Protein AF-A0A358KP46-F1 (afdb_monomer_lite)

Foldseek 3Di:
DCPLVVVLVVLVVVLVVCVVVVDDPVVNVVSVVVNVVSVVVVCVVPVPPPDDDDDDDDVVNVVVVVVVVVVVVVVVVVVVVVCVVVDPDDDPVVVVVVVVVVVVVVVVVVVQVDFADDPVRVVVLVVLLVVLLVVDDPDADDLVVLLVQLVVCLQVLPPSNNLNSCLSCLVNVNNQVNLLVVQFWSAQVSLVVCLVCRVCNRSNDDPQRSLVSLQVSLVSCLVQLLLRSHPQWDADPNGIDGDDLVRSLCVSLVVLLVDDLLCSQQRHALSNQWIAGSVRQTDRGSNNLSNCLSSVQVNVVCLVVVRGHPRNLLNCLNCLVVQVVCVVVVSFDDADPVRDGPSRSSVVVVVVCVVVVNDSDPVVVVVVVVVVVVD

Structure (mmCIF, N/CA/C/O backbone):
data_AF-A0A358KP46-F1
#
_entry.id   AF-A0A358KP46-F1
#
loop_
_atom_site.group_PDB
_atom_site.id
_atom_site.type_symbol
_atom_site.label_atom_id
_atom_site.label_alt_id
_atom_site.label_comp_id
_atom_site.label_asym_id
_atom_site.label_entity_id
_atom_site.label_seq_id
_atom_site.pdbx_PDB_ins_code
_atom_site.Cartn_x
_atom_site.Cartn_y
_atom_site.Cartn_z
_atom_site.occupancy
_atom_site.B_iso_or_equiv
_atom_site.auth_seq_id
_atom_site.auth_comp_id
_atom_site.auth_asym_id
_atom_site.auth_atom_id
_atom_site.pdbx_PDB_model_num
ATOM 1 N N . MET A 1 1 ? -16.938 9.359 44.044 1.00 42.69 1 MET A N 1
ATOM 2 C CA . MET A 1 1 ? -16.012 9.914 43.028 1.00 42.69 1 MET A CA 1
ATOM 3 C C . MET A 1 1 ? -15.575 11.336 43.394 1.00 42.69 1 MET A C 1
ATOM 5 O O . MET A 1 1 ? -14.394 11.645 43.307 1.00 42.69 1 MET A O 1
ATOM 9 N N . GLU A 1 2 ? -16.498 12.153 43.909 1.00 44.19 2 GLU A N 1
ATOM 10 C CA . GLU A 1 2 ? -16.308 13.585 44.196 1.00 44.19 2 GLU A CA 1
ATOM 11 C C . GLU A 1 2 ? -15.227 13.917 45.244 1.00 44.19 2 GLU A C 1
ATOM 13 O O . GLU A 1 2 ? -14.538 14.922 45.112 1.00 44.19 2 GLU A O 1
ATOM 18 N N . GLY A 1 3 ? -14.985 13.060 46.244 1.00 58.09 3 GLY A N 1
ATOM 19 C CA . GLY A 1 3 ? -14.092 13.403 47.364 1.00 58.09 3 GLY A CA 1
ATOM 20 C C . GLY A 1 3 ? -12.582 13.460 47.065 1.00 58.09 3 GLY A C 1
ATOM 21 O O . GLY A 1 3 ? -11.881 14.253 47.686 1.00 58.09 3 GLY A O 1
ATOM 22 N N . LEU A 1 4 ? -12.051 12.634 46.152 1.00 54.34 4 LEU A N 1
ATOM 23 C CA . LEU A 1 4 ? -10.602 12.586 45.849 1.00 54.34 4 LEU A CA 1
ATOM 24 C C . LEU A 1 4 ? -10.206 13.625 44.796 1.00 54.34 4 LEU A C 1
ATOM 26 O O . LEU A 1 4 ? -9.198 14.313 44.951 1.00 54.34 4 LEU A O 1
ATOM 30 N N . LEU A 1 5 ? -11.038 13.785 43.763 1.00 48.97 5 LEU A N 1
ATOM 31 C CA . LEU A 1 5 ? -10.825 14.792 42.726 1.00 48.97 5 LEU A CA 1
ATOM 32 C C . LEU A 1 5 ? -10.949 16.209 43.311 1.00 48.97 5 LEU A C 1
ATOM 34 O O . LEU A 1 5 ? -10.088 17.048 43.062 1.00 48.97 5 LEU A O 1
ATOM 38 N N . ALA A 1 6 ? -11.943 16.453 44.178 1.00 64.56 6 ALA A N 1
ATOM 39 C CA . ALA A 1 6 ? -12.086 17.733 44.876 1.00 64.56 6 ALA A CA 1
ATOM 40 C C . ALA A 1 6 ? -10.890 18.042 45.794 1.00 64.56 6 ALA A C 1
ATOM 42 O O . ALA A 1 6 ? -10.458 19.191 45.875 1.00 64.56 6 ALA A O 1
ATOM 43 N N . LYS A 1 7 ? -10.300 17.028 46.447 1.00 65.38 7 LYS A N 1
ATOM 44 C CA . LYS A 1 7 ? -9.072 17.196 47.244 1.00 65.38 7 LYS A CA 1
ATOM 45 C C . LYS A 1 7 ? -7.870 17.577 46.378 1.00 65.38 7 LYS A C 1
ATOM 47 O O . LYS A 1 7 ? -7.149 18.499 46.745 1.00 65.38 7 LYS A O 1
ATOM 52 N N . LEU A 1 8 ? -7.682 16.936 45.222 1.00 57.75 8 LEU A N 1
ATOM 53 C CA . LEU A 1 8 ? -6.606 17.272 44.279 1.00 57.75 8 LEU A CA 1
ATOM 54 C C . LEU A 1 8 ? -6.758 18.685 43.700 1.00 57.75 8 LEU A C 1
ATOM 56 O O . LEU A 1 8 ? -5.774 19.417 43.602 1.00 57.75 8 LEU A O 1
ATOM 60 N N . VAL A 1 9 ? -7.986 19.092 43.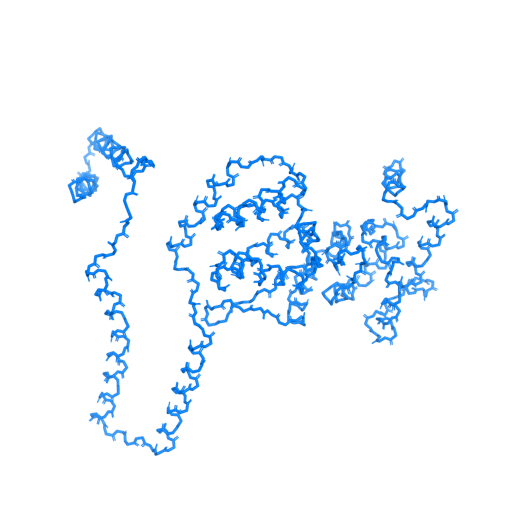368 1.00 63.81 9 VAL A N 1
ATOM 61 C CA . VAL A 1 9 ? -8.286 20.460 42.914 1.00 63.81 9 VAL A CA 1
ATOM 62 C C . VAL A 1 9 ? -7.988 21.472 44.020 1.00 63.81 9 VAL A C 1
ATOM 64 O O . VAL A 1 9 ? -7.336 22.480 43.757 1.00 63.81 9 VAL A O 1
ATOM 67 N N . LYS A 1 10 ? -8.371 21.179 45.267 1.00 70.44 10 LYS A N 1
ATOM 68 C CA . LYS A 1 10 ? -8.094 22.050 46.416 1.00 70.44 10 LYS A CA 1
ATOM 69 C C . LYS A 1 10 ? -6.593 22.189 46.697 1.00 70.44 10 LYS A C 1
ATOM 71 O O . LYS A 1 10 ? -6.132 23.299 46.940 1.00 70.44 10 LYS A O 1
ATOM 76 N N . ILE A 1 11 ? -5.822 21.101 46.601 1.00 67.88 11 ILE A N 1
ATOM 77 C CA . ILE A 1 11 ? -4.356 21.133 46.750 1.00 67.88 11 ILE A CA 1
ATOM 78 C C . ILE A 1 11 ? -3.717 21.951 45.617 1.00 67.88 11 ILE A C 1
ATOM 80 O O . ILE A 1 11 ? -2.832 22.761 45.871 1.00 67.88 11 ILE A O 1
ATOM 84 N N . ASN A 1 12 ? -4.202 21.814 44.379 1.00 62.75 12 ASN A N 1
ATOM 85 C CA . ASN A 1 12 ? -3.737 22.619 43.244 1.00 62.75 12 ASN A CA 1
ATOM 86 C C . ASN A 1 12 ? -4.027 24.113 43.410 1.00 62.75 12 ASN A C 1
ATOM 88 O O . ASN A 1 12 ? -3.167 24.944 43.125 1.00 62.75 12 ASN A O 1
ATOM 92 N N . GLN A 1 13 ? -5.221 24.452 43.897 1.00 70.69 13 GLN A N 1
ATOM 93 C CA . GLN A 1 13 ? -5.583 25.830 44.212 1.00 70.69 13 GLN A CA 1
ATOM 94 C C . GLN A 1 13 ? -4.694 26.382 45.330 1.00 70.69 13 GLN A C 1
ATOM 96 O O . GLN A 1 13 ? -4.171 27.480 45.189 1.00 70.69 13 GLN A O 1
ATOM 101 N N . GLN A 1 14 ? -4.423 25.598 46.379 1.00 73.25 14 GLN A N 1
ATOM 102 C CA . GLN A 1 14 ? -3.493 25.985 47.443 1.00 73.25 14 GLN A CA 1
ATOM 103 C C . GLN A 1 14 ? -2.066 26.192 46.920 1.00 73.25 14 GLN A C 1
ATOM 105 O O . GLN A 1 14 ? -1.462 27.208 47.232 1.00 73.25 14 GLN A O 1
ATOM 110 N N . ILE A 1 15 ? -1.542 25.311 46.061 1.00 65.75 15 ILE A N 1
ATOM 111 C CA . ILE A 1 15 ? -0.224 25.494 45.425 1.00 65.75 15 ILE A CA 1
ATOM 112 C C . ILE A 1 15 ? -0.187 26.787 44.600 1.00 65.75 15 ILE A C 1
ATOM 114 O O . ILE A 1 15 ? 0.814 27.503 44.626 1.00 65.75 15 ILE A O 1
ATOM 118 N N . ALA A 1 16 ? -1.259 27.097 43.865 1.00 64.19 16 ALA A N 1
ATOM 119 C CA . ALA A 1 16 ? -1.352 28.318 43.071 1.00 64.19 16 ALA A CA 1
ATOM 120 C C . ALA A 1 16 ? -1.404 29.576 43.953 1.00 64.19 16 ALA A C 1
ATOM 122 O O . ALA A 1 16 ? -0.692 30.541 43.680 1.00 64.19 16 ALA A O 1
ATOM 123 N N . THR A 1 17 ? -2.183 29.550 45.037 1.00 72.06 17 THR A N 1
ATOM 124 C CA . THR A 1 17 ? -2.269 30.650 46.006 1.00 72.06 17 THR A CA 1
ATOM 125 C C . THR A 1 17 ? -0.951 30.858 46.750 1.00 72.06 17 THR A C 1
ATOM 127 O O . THR A 1 17 ? -0.491 31.988 46.858 1.00 72.06 17 THR A O 1
ATOM 130 N N . GLU A 1 18 ? -0.298 29.789 47.204 1.00 67.75 18 GLU A N 1
ATOM 131 C CA . GLU A 1 18 ? 0.980 29.855 47.925 1.00 67.75 18 GLU A CA 1
ATOM 132 C C . GLU A 1 18 ? 2.127 30.338 47.018 1.00 67.75 18 GLU A C 1
ATOM 134 O O . GLU A 1 18 ? 2.963 31.132 47.451 1.00 67.75 18 GLU A O 1
ATOM 139 N N . LYS A 1 19 ? 2.121 29.957 45.727 1.00 64.50 19 LYS A N 1
ATOM 140 C CA . LYS A 1 19 ? 3.022 30.534 44.710 1.00 64.50 19 LYS A CA 1
ATOM 141 C C . LYS A 1 19 ? 2.769 32.026 44.495 1.00 64.50 19 LYS A C 1
ATOM 143 O O . LYS A 1 19 ? 3.725 32.788 44.399 1.00 64.50 19 LYS A O 1
ATOM 148 N N . ALA A 1 20 ? 1.504 32.439 44.414 1.00 66.88 20 ALA A N 1
ATOM 149 C CA . ALA A 1 20 ? 1.132 33.841 44.219 1.00 66.88 20 ALA A CA 1
ATOM 150 C C . ALA A 1 20 ? 1.459 34.715 45.444 1.00 66.88 20 ALA A C 1
ATOM 152 O O . ALA A 1 20 ? 1.731 35.901 45.298 1.00 66.88 20 ALA A O 1
ATOM 153 N N . GLN A 1 21 ? 1.468 34.123 46.642 1.00 69.44 21 GLN A N 1
ATOM 154 C CA . GLN A 1 21 ? 1.835 34.781 47.899 1.00 69.44 21 GLN A CA 1
ATOM 155 C C . GLN A 1 21 ? 3.346 34.756 48.189 1.00 69.44 21 GLN A C 1
ATOM 157 O O . GLN A 1 21 ? 3.766 35.242 49.236 1.00 69.44 21 GLN A O 1
ATOM 162 N N . GLY A 1 22 ? 4.164 34.203 47.285 1.00 63.75 22 GLY A N 1
ATOM 163 C CA . GLY A 1 22 ? 5.625 34.211 47.396 1.00 63.75 22 GLY A CA 1
ATOM 164 C C . GLY A 1 22 ? 6.182 33.403 48.572 1.00 63.75 22 GLY A C 1
ATOM 165 O O . GLY A 1 22 ? 7.275 33.710 49.044 1.00 63.75 22 GLY A O 1
ATOM 166 N N . LYS A 1 23 ? 5.442 32.404 49.079 1.00 56.78 23 LYS A N 1
ATOM 167 C CA . LYS A 1 23 ? 5.885 31.617 50.240 1.00 56.78 23 LYS A CA 1
ATOM 168 C C . LYS A 1 23 ? 7.007 30.627 49.896 1.00 56.78 23 LYS A C 1
ATOM 170 O O . LYS A 1 23 ? 7.144 30.170 48.763 1.00 56.78 23 LYS A O 1
ATOM 175 N N . ASP A 1 24 ? 7.784 30.309 50.933 1.00 63.50 24 ASP A N 1
ATOM 176 C CA . ASP A 1 24 ? 9.016 29.511 50.934 1.00 63.50 24 ASP A CA 1
ATOM 177 C C . ASP A 1 24 ? 8.880 28.125 50.259 1.00 63.50 24 ASP A C 1
ATOM 179 O O . ASP A 1 24 ? 7.845 27.451 50.345 1.00 63.50 24 ASP A O 1
ATOM 183 N N . THR A 1 25 ? 9.954 27.681 49.600 1.00 61.16 25 THR A N 1
ATOM 184 C CA . THR A 1 25 ? 10.014 26.503 48.712 1.00 61.16 25 THR A CA 1
ATOM 185 C C . THR A 1 25 ? 9.573 25.212 49.397 1.00 61.16 25 THR A C 1
ATOM 187 O O . THR A 1 25 ? 8.912 24.375 48.779 1.00 61.16 25 THR A O 1
ATOM 190 N N . ARG A 1 26 ? 9.840 25.085 50.698 1.00 66.88 26 ARG A N 1
ATOM 191 C CA . ARG A 1 26 ? 9.534 23.887 51.490 1.00 66.88 26 ARG A CA 1
ATOM 192 C C . ARG A 1 26 ? 8.032 23.650 51.697 1.00 66.88 26 ARG A C 1
ATOM 194 O O . ARG A 1 26 ? 7.585 22.506 51.741 1.00 66.88 26 ARG A O 1
ATOM 201 N N . ALA A 1 27 ? 7.227 24.712 51.790 1.00 67.00 27 ALA A N 1
ATOM 202 C CA . ALA A 1 27 ? 5.769 24.587 51.895 1.00 67.00 27 ALA A CA 1
ATOM 203 C C . ALA A 1 27 ? 5.153 24.113 50.568 1.00 67.00 27 ALA A C 1
ATOM 205 O O . ALA A 1 27 ? 4.236 23.288 50.553 1.00 67.00 27 ALA A O 1
ATOM 206 N N . LEU A 1 28 ? 5.707 24.586 49.449 1.00 64.81 28 LEU A N 1
ATOM 207 C CA . LEU A 1 28 ? 5.320 24.150 48.110 1.00 64.81 28 LEU A CA 1
ATOM 208 C C . LEU A 1 28 ? 5.732 22.700 47.833 1.00 64.81 28 LEU A C 1
ATOM 210 O O . LEU A 1 28 ? 4.973 21.981 47.186 1.00 64.81 28 LEU A O 1
ATOM 214 N N . GLU A 1 29 ? 6.887 22.255 48.329 1.00 69.06 29 GLU A N 1
ATOM 215 C CA . GLU A 1 29 ? 7.318 20.852 48.239 1.00 69.06 29 GLU A CA 1
ATOM 216 C C . GLU A 1 29 ? 6.378 19.919 49.006 1.00 69.06 29 GLU A C 1
ATOM 218 O O . GLU A 1 29 ? 5.848 18.979 48.416 1.00 69.06 29 GLU A O 1
ATOM 223 N N . ASN A 1 30 ? 6.039 20.242 50.257 1.00 76.31 30 ASN A N 1
ATOM 224 C CA . ASN A 1 30 ? 5.099 19.439 51.049 1.00 76.31 30 ASN A CA 1
ATOM 225 C C . ASN A 1 30 ? 3.710 19.325 50.389 1.00 76.31 30 ASN A C 1
ATOM 227 O O . ASN A 1 30 ? 3.075 18.265 50.418 1.00 76.31 30 ASN A O 1
ATOM 231 N N . LEU A 1 31 ? 3.227 20.406 49.765 1.00 69.19 31 LEU A N 1
ATOM 232 C CA . LEU A 1 31 ? 1.966 20.390 49.020 1.00 69.19 31 LEU A CA 1
ATOM 233 C C . LEU A 1 31 ? 2.057 19.537 47.746 1.00 69.19 31 LEU A C 1
ATOM 235 O O . LEU A 1 31 ? 1.101 18.828 47.424 1.00 69.19 31 LEU A O 1
ATOM 239 N N . ARG A 1 32 ? 3.199 19.549 47.047 1.00 69.75 32 ARG A N 1
ATOM 240 C CA . ARG A 1 32 ? 3.443 18.698 45.868 1.00 69.75 32 ARG A CA 1
ATOM 241 C C . ARG A 1 32 ? 3.558 17.219 46.232 1.00 69.75 32 ARG A C 1
ATOM 243 O O . ARG A 1 32 ? 3.021 16.379 45.513 1.00 69.75 32 ARG A O 1
ATOM 250 N N . ASP A 1 33 ? 4.176 16.888 47.358 1.00 72.88 33 ASP A N 1
ATOM 251 C CA . ASP A 1 33 ? 4.256 15.503 47.834 1.00 72.88 33 ASP A CA 1
ATOM 252 C C . ASP A 1 33 ? 2.885 14.980 48.267 1.00 72.88 33 ASP A C 1
ATOM 254 O O . ASP A 1 33 ? 2.495 13.858 47.927 1.00 72.88 33 ASP A O 1
ATOM 258 N N . THR A 1 34 ? 2.094 15.830 48.925 1.00 72.44 34 THR A N 1
ATOM 259 C CA . THR A 1 34 ? 0.697 15.528 49.261 1.00 72.44 34 THR A CA 1
ATOM 260 C C . THR A 1 34 ? -0.134 15.315 47.995 1.00 72.44 34 THR A C 1
ATOM 262 O O . THR A 1 34 ? -0.876 14.336 47.896 1.00 72.44 34 THR A O 1
ATOM 265 N N . GLN A 1 35 ? 0.039 16.175 46.986 1.00 65.69 35 GLN A N 1
ATOM 266 C CA . GLN A 1 35 ? -0.595 16.015 45.680 1.00 65.69 35 GLN A CA 1
ATOM 267 C C . GLN A 1 35 ? -0.229 14.675 45.031 1.00 65.69 35 GLN A C 1
ATOM 269 O O . GLN A 1 35 ? -1.109 13.971 44.539 1.00 65.69 35 GLN A O 1
ATOM 274 N N . ARG A 1 36 ? 1.054 14.302 45.046 1.00 60.53 36 ARG A N 1
ATOM 275 C CA . ARG A 1 36 ? 1.550 13.061 44.442 1.00 60.53 36 ARG A CA 1
ATOM 276 C C . ARG A 1 36 ? 1.017 11.820 45.160 1.00 60.53 36 ARG A C 1
ATOM 278 O O . ARG A 1 36 ? 0.641 10.849 44.511 1.00 60.53 36 ARG A O 1
ATOM 285 N N . SER A 1 37 ? 0.923 11.865 46.486 1.00 71.38 37 SER A N 1
ATOM 286 C CA . SER A 1 37 ? 0.329 10.797 47.298 1.00 71.38 37 SER A CA 1
ATOM 287 C C . SER A 1 37 ? -1.160 10.595 46.990 1.00 71.38 37 SER A C 1
ATOM 289 O O . SER A 1 37 ? -1.600 9.470 46.745 1.00 71.38 37 SER A O 1
ATOM 291 N N . GLU A 1 38 ? -1.939 11.678 46.924 1.00 64.94 38 GLU A N 1
ATOM 292 C CA . GLU A 1 38 ? -3.364 11.607 46.578 1.00 64.94 38 GLU A CA 1
ATOM 293 C C . GLU A 1 38 ? -3.584 11.202 45.112 1.00 64.94 38 GLU A C 1
ATOM 295 O O . GLU A 1 38 ? -4.518 10.454 44.815 1.00 64.94 38 GLU A O 1
ATOM 300 N N . TRP A 1 39 ? -2.683 11.599 44.206 1.00 49.62 39 TRP A N 1
ATOM 301 C CA . TRP A 1 39 ? -2.669 11.124 42.822 1.00 49.62 39 TRP A CA 1
ATOM 302 C C . TRP A 1 39 ? -2.422 9.616 42.746 1.00 49.62 39 TRP A C 1
ATOM 304 O O . TRP A 1 39 ? -3.170 8.907 42.082 1.00 49.62 39 TRP A O 1
ATOM 314 N N . ASN A 1 40 ? -1.456 9.088 43.497 1.00 58.66 40 ASN A N 1
ATOM 315 C CA . ASN A 1 40 ? -1.190 7.649 43.538 1.00 58.66 40 ASN A CA 1
ATOM 316 C C . ASN A 1 40 ? -2.376 6.859 44.117 1.00 58.66 40 ASN A C 1
ATOM 318 O O . ASN A 1 40 ? -2.691 5.776 43.626 1.00 58.66 40 ASN A O 1
ATOM 322 N N . LYS A 1 41 ? -3.084 7.400 45.119 1.00 62.88 41 LYS A N 1
ATOM 323 C CA . LYS A 1 41 ? -4.332 6.803 45.635 1.00 62.88 41 LYS A CA 1
ATOM 324 C C . LYS A 1 41 ? -5.452 6.833 44.596 1.00 62.88 41 LYS A C 1
ATOM 326 O O . LYS A 1 41 ? -6.203 5.866 44.495 1.00 62.88 41 LYS A O 1
ATOM 331 N N . PHE A 1 42 ? -5.559 7.913 43.821 1.00 51.91 42 PHE A N 1
ATOM 332 C CA . PHE A 1 42 ? -6.487 8.003 42.696 1.00 51.91 42 PHE A CA 1
ATOM 333 C C . PHE A 1 42 ? -6.157 6.950 41.629 1.00 51.91 42 PHE A C 1
ATOM 335 O O . PHE A 1 42 ? -7.028 6.169 41.261 1.00 51.91 42 PHE A O 1
ATOM 342 N N . GLN A 1 43 ? -4.896 6.838 41.209 1.00 50.38 43 GLN A N 1
ATOM 343 C CA . GLN A 1 43 ? -4.478 5.824 40.239 1.00 50.38 43 GLN A CA 1
ATOM 344 C C . GLN A 1 43 ? -4.729 4.404 40.755 1.00 50.38 43 GLN A C 1
ATOM 346 O O . GLN A 1 43 ? -5.303 3.588 40.050 1.00 50.38 43 GLN A O 1
ATOM 351 N N . LYS A 1 44 ? -4.407 4.110 42.015 1.00 51.78 44 LYS A N 1
ATOM 352 C CA . LYS A 1 44 ? -4.635 2.778 42.592 1.00 51.78 44 LYS A CA 1
ATOM 353 C C . LYS A 1 44 ? -6.121 2.427 42.742 1.00 51.78 44 LYS A C 1
ATOM 355 O O . LYS A 1 44 ? -6.476 1.259 42.697 1.00 51.78 44 LYS A O 1
ATOM 360 N N . LYS A 1 45 ? -6.996 3.423 42.916 1.00 48.91 45 LYS A N 1
ATOM 361 C CA . LYS A 1 45 ? -8.449 3.218 43.025 1.00 48.91 45 LYS A CA 1
ATOM 362 C C . LYS A 1 45 ? -9.161 3.141 41.669 1.00 48.91 45 LYS A C 1
ATOM 364 O O . LYS A 1 45 ? -10.226 2.542 41.600 1.00 48.91 45 LYS A O 1
ATOM 369 N N . PHE A 1 46 ? -8.619 3.777 40.630 1.00 44.34 46 PHE A N 1
ATOM 370 C CA . PHE A 1 46 ? -9.322 3.970 39.353 1.00 44.34 46 PHE A CA 1
ATOM 371 C C . PHE A 1 46 ? -8.565 3.460 38.115 1.00 44.34 46 PHE A C 1
ATOM 373 O O . PHE A 1 46 ? -9.129 3.484 37.027 1.00 44.34 46 PHE A O 1
ATOM 380 N N . ILE A 1 47 ? -7.309 3.026 38.253 1.00 47.12 47 ILE A N 1
ATOM 381 C CA . ILE A 1 47 ? -6.442 2.537 37.161 1.00 47.12 47 ILE A CA 1
ATOM 382 C C . ILE A 1 47 ? -5.949 1.097 37.436 1.00 47.12 47 ILE A C 1
ATOM 384 O O . ILE A 1 47 ? -5.345 0.478 36.565 1.00 47.12 47 ILE A O 1
ATOM 388 N N . ASP A 1 48 ? -6.245 0.514 38.605 1.00 39.34 48 ASP A N 1
ATOM 389 C CA . ASP A 1 48 ? -6.074 -0.930 38.822 1.00 39.34 48 ASP A CA 1
ATOM 390 C C . ASP A 1 48 ? -7.095 -1.702 37.947 1.00 39.34 48 ASP A C 1
ATOM 392 O O . ASP A 1 48 ? -8.297 -1.445 38.072 1.00 39.34 48 ASP A O 1
ATOM 396 N N . PRO A 1 49 ? -6.670 -2.609 37.041 1.00 40.03 49 PRO A N 1
ATOM 397 C CA . PRO A 1 49 ? -7.537 -3.215 36.027 1.00 40.03 49 PRO A CA 1
ATOM 398 C C . PRO A 1 49 ? -8.442 -4.342 36.554 1.00 40.03 49 PRO A C 1
ATOM 400 O O . PRO A 1 49 ? -9.101 -5.016 35.765 1.00 40.03 49 PRO A O 1
ATOM 403 N N . SER A 1 50 ? -8.480 -4.588 37.864 1.00 36.41 50 SER A N 1
ATOM 404 C CA . SER A 1 50 ? -9.097 -5.790 38.441 1.00 36.41 50 SER A CA 1
ATOM 405 C C . SER A 1 50 ? -10.573 -5.664 38.861 1.00 36.41 50 SER A C 1
ATOM 407 O O . SER A 1 50 ? -11.109 -6.574 39.490 1.00 36.41 50 SER A O 1
ATOM 409 N N . GLY A 1 51 ? -11.292 -4.609 38.463 1.00 37.44 51 GLY A N 1
ATOM 410 C CA . GLY A 1 51 ? -12.739 -4.549 38.698 1.00 37.44 51 GLY A CA 1
ATOM 411 C C . GLY A 1 51 ? -13.442 -3.394 38.001 1.00 37.44 51 GLY A C 1
ATOM 412 O O . GLY A 1 51 ? -13.533 -2.306 38.558 1.00 37.44 51 GLY A O 1
ATOM 413 N N . PHE A 1 52 ? -13.990 -3.631 36.808 1.00 32.78 52 PHE A N 1
ATOM 414 C CA . PHE A 1 52 ? -14.892 -2.677 36.161 1.00 32.78 52 PHE A CA 1
ATOM 415 C C . PHE A 1 52 ? -16.191 -3.348 35.713 1.00 32.78 52 PHE A C 1
ATOM 417 O O . PHE A 1 52 ? -16.247 -4.066 34.715 1.00 32.78 52 PHE A O 1
ATOM 424 N N . GLU A 1 53 ? -17.253 -3.046 36.462 1.00 35.25 53 GLU A N 1
ATOM 425 C CA . GLU A 1 53 ? -18.618 -2.996 35.949 1.00 35.25 53 GLU A CA 1
ATOM 426 C C . GLU A 1 53 ? -18.725 -1.907 34.866 1.00 35.25 53 GLU A C 1
ATOM 428 O O . GLU A 1 53 ? -18.063 -0.867 34.914 1.00 35.25 53 GLU A O 1
ATOM 433 N N . ARG A 1 54 ? -19.556 -2.177 33.857 1.00 32.28 54 ARG A N 1
ATOM 434 C CA . ARG A 1 54 ? -19.772 -1.342 32.667 1.00 32.28 54 ARG A CA 1
ATOM 435 C C . ARG A 1 54 ? -20.247 0.068 33.049 1.00 32.28 54 ARG A C 1
ATOM 437 O O . ARG A 1 54 ? -21.230 0.214 33.767 1.00 32.28 54 ARG A O 1
ATOM 444 N N . TYR A 1 55 ? -19.609 1.100 32.495 1.00 36.41 55 TYR A N 1
ATOM 445 C CA . TYR A 1 55 ? -20.084 2.483 32.591 1.00 36.41 55 TYR A CA 1
ATOM 446 C C . TYR A 1 55 ? -21.415 2.644 31.840 1.00 36.41 55 TYR A C 1
ATOM 448 O O . TYR A 1 55 ? -21.484 2.398 30.635 1.00 36.41 55 TYR A O 1
ATOM 456 N N . GLN A 1 56 ? -22.466 3.063 32.546 1.00 33.81 56 GLN A N 1
ATOM 457 C CA . GLN A 1 56 ? -23.706 3.559 31.950 1.00 33.81 56 GLN A CA 1
ATOM 458 C C . GLN A 1 56 ? -23.700 5.090 32.032 1.00 33.81 56 GLN A C 1
ATOM 460 O O . GLN A 1 56 ? -23.540 5.653 33.112 1.00 33.81 56 GLN A O 1
ATOM 465 N N . THR A 1 57 ? -23.855 5.753 30.884 1.00 34.81 57 THR A N 1
ATOM 466 C CA . THR A 1 57 ? -23.971 7.220 30.762 1.00 34.81 57 THR A CA 1
ATOM 467 C C . THR A 1 57 ? -25.076 7.766 31.662 1.00 34.81 57 THR A C 1
ATOM 469 O O . THR A 1 57 ? -26.185 7.221 31.648 1.00 34.81 57 THR A O 1
ATOM 472 N N . THR A 1 58 ? -24.799 8.856 32.378 1.00 47.22 58 THR A N 1
ATOM 473 C CA . THR A 1 58 ? -25.775 9.532 33.242 1.00 47.22 58 THR A CA 1
ATOM 474 C C . THR A 1 58 ? -26.778 10.350 32.423 1.00 47.22 58 THR A C 1
ATOM 476 O O . THR A 1 58 ? -26.504 10.766 31.293 1.00 47.22 58 THR A O 1
ATOM 479 N N . ASP A 1 59 ? -27.962 10.597 32.985 1.00 42.66 59 ASP A N 1
ATOM 480 C CA . ASP A 1 59 ? -29.033 11.324 32.289 1.00 42.66 59 ASP A CA 1
ATOM 481 C C . ASP A 1 59 ? -28.671 12.793 31.989 1.00 42.66 59 ASP A C 1
ATOM 483 O O . ASP A 1 59 ? -29.148 13.354 31.002 1.00 42.66 59 ASP A O 1
ATOM 487 N N . ASP A 1 60 ? -27.746 13.386 32.750 1.00 43.31 60 ASP A N 1
ATOM 488 C CA . ASP A 1 60 ? -27.220 14.735 32.503 1.00 43.31 60 ASP A CA 1
ATOM 489 C C . ASP A 1 60 ? -26.284 14.796 31.283 1.00 43.31 60 ASP A C 1
ATOM 491 O O . ASP A 1 60 ? -26.292 15.778 30.536 1.00 43.31 60 ASP A O 1
ATOM 495 N N . GLU A 1 61 ? -25.511 13.735 31.023 1.00 39.31 61 GLU A N 1
ATOM 496 C CA . GLU A 1 61 ? -24.673 13.629 29.819 1.00 39.31 61 GLU A CA 1
ATOM 497 C C . GLU A 1 61 ? -25.510 13.351 28.567 1.00 39.31 61 GLU A C 1
ATOM 499 O O . GLU A 1 61 ? -25.211 13.878 27.492 1.00 39.31 61 GLU A O 1
ATOM 504 N N . LYS A 1 62 ? -26.610 12.600 28.703 1.00 43.59 62 LYS A N 1
ATOM 505 C CA . LYS A 1 62 ? -27.607 12.468 27.630 1.00 43.59 62 LYS A CA 1
ATOM 506 C C . LYS A 1 62 ? -28.266 13.814 27.316 1.00 43.59 62 LYS A C 1
ATOM 508 O O . LYS A 1 62 ? -28.413 14.145 26.143 1.00 43.59 62 LYS A O 1
ATOM 513 N N . LYS A 1 63 ? -28.586 14.622 28.335 1.00 42.88 63 LYS A N 1
ATOM 514 C CA . LYS A 1 63 ? -29.159 15.972 28.172 1.00 42.88 63 LYS A CA 1
ATOM 515 C C . LYS A 1 63 ? -28.215 16.945 27.464 1.00 42.88 63 LYS A C 1
ATOM 517 O O . LYS A 1 63 ? -28.622 17.592 26.508 1.00 42.88 63 LYS A O 1
ATOM 522 N N . LYS A 1 64 ? -26.935 16.983 27.847 1.00 44.12 64 LYS A N 1
ATOM 523 C CA . LYS A 1 64 ? -25.931 17.862 27.213 1.00 44.12 64 LYS A CA 1
ATOM 524 C C . LYS A 1 64 ? -25.689 17.552 25.732 1.00 44.12 64 LYS A C 1
ATOM 526 O O . LYS A 1 64 ? -25.467 18.468 24.943 1.00 44.12 64 LYS A O 1
ATOM 531 N N . ASN A 1 65 ? -25.742 16.274 25.358 1.00 38.78 65 ASN A N 1
ATOM 532 C CA . ASN A 1 65 ? -25.595 15.849 23.964 1.00 38.78 65 ASN A CA 1
ATOM 533 C C . ASN A 1 65 ? -26.852 16.140 23.123 1.00 38.78 65 ASN A C 1
ATOM 535 O O . ASN A 1 65 ? -26.728 16.400 21.929 1.00 38.78 65 ASN A O 1
ATOM 539 N N . LEU A 1 66 ? -28.039 16.170 23.739 1.00 40.69 66 LEU A N 1
ATOM 540 C CA . LEU A 1 66 ? -29.272 16.664 23.114 1.00 40.69 66 LEU A CA 1
ATOM 541 C C . LEU A 1 66 ? -29.264 18.198 22.949 1.00 40.69 66 LEU A C 1
ATOM 543 O O . LEU A 1 66 ? -29.666 18.703 21.901 1.00 40.69 66 LEU A O 1
ATOM 547 N N . ASP A 1 67 ? -28.751 18.951 23.924 1.00 41.47 67 ASP A N 1
ATOM 548 C CA . ASP A 1 67 ? -28.752 20.424 23.897 1.00 41.47 67 ASP A CA 1
ATOM 549 C C . ASP A 1 67 ? -27.830 21.028 22.817 1.00 41.47 67 ASP A C 1
ATOM 551 O O . ASP A 1 67 ? -28.137 22.086 22.271 1.00 41.47 67 ASP A O 1
ATOM 555 N N . SER A 1 68 ? -26.739 20.352 22.437 1.00 43.81 68 SER A N 1
ATOM 556 C CA . SER A 1 68 ? -25.845 20.782 21.342 1.00 43.81 68 SER A CA 1
ATOM 557 C C . SER A 1 68 ? -26.546 20.798 19.977 1.00 43.81 68 SER A C 1
ATOM 559 O O . SER A 1 68 ? -26.376 21.729 19.189 1.00 43.81 68 SER A O 1
ATOM 561 N N . ASP A 1 69 ? -27.351 19.770 19.704 1.00 44.06 69 ASP A N 1
ATOM 562 C CA . ASP A 1 69 ? -28.111 19.628 18.455 1.00 44.06 69 ASP A CA 1
ATOM 563 C C . ASP A 1 69 ? -29.340 20.555 18.447 1.00 44.06 69 ASP A C 1
ATOM 565 O O . ASP A 1 69 ? -29.765 21.076 17.412 1.00 44.06 69 ASP A O 1
ATOM 569 N N . THR A 1 70 ? -29.870 20.838 19.642 1.00 44.16 70 THR A N 1
ATOM 570 C CA . THR A 1 70 ? -30.967 21.785 19.843 1.00 44.16 70 THR A CA 1
ATOM 571 C C . THR A 1 70 ? -30.483 23.231 19.701 1.00 44.16 70 THR A C 1
ATOM 573 O O . THR A 1 70 ? -31.197 24.033 19.115 1.00 44.16 70 THR A O 1
ATOM 576 N N . PHE A 1 71 ? -29.265 23.584 20.130 1.00 37.78 71 PHE A N 1
ATOM 577 C CA . PHE A 1 71 ? -28.717 24.944 20.006 1.00 37.78 71 PHE A CA 1
ATOM 578 C C . PHE A 1 71 ? -28.514 25.367 18.544 1.00 37.78 71 PHE A C 1
ATOM 580 O O . PHE A 1 71 ? -28.916 26.466 18.179 1.00 37.78 71 PHE A O 1
ATOM 587 N N . GLN A 1 72 ? -27.992 24.492 17.675 1.00 47.41 72 GLN A N 1
ATOM 588 C CA . GLN A 1 72 ? -27.868 24.803 16.242 1.00 47.41 72 GLN A CA 1
ATOM 589 C C . GLN A 1 72 ? -29.233 24.933 15.551 1.00 47.41 72 GLN A C 1
ATOM 591 O O . GLN A 1 72 ? -29.438 25.869 14.780 1.00 47.41 72 GLN A O 1
ATOM 596 N N . LYS A 1 73 ? -30.199 24.069 15.897 1.00 48.72 73 LYS A N 1
ATOM 597 C CA . LYS A 1 73 ? -31.593 24.198 15.435 1.00 48.72 73 LYS A CA 1
ATOM 598 C C . LYS A 1 73 ? -32.287 25.441 15.995 1.00 48.72 73 LYS A C 1
ATOM 600 O O . LYS A 1 73 ? -33.108 26.026 15.304 1.00 48.72 73 LYS A O 1
ATOM 605 N N . THR A 1 74 ? -31.955 25.869 17.213 1.00 44.41 74 THR A N 1
ATOM 606 C CA . THR A 1 74 ? -32.533 27.061 17.859 1.00 44.41 74 THR A CA 1
ATOM 607 C C . THR A 1 74 ? -31.928 28.342 17.297 1.00 44.41 74 THR A C 1
ATOM 609 O O . THR A 1 74 ? -32.664 29.297 17.113 1.00 44.41 74 THR A O 1
ATOM 612 N N . VAL A 1 75 ? -30.637 28.362 16.948 1.00 43.62 75 VAL A N 1
ATOM 613 C CA . VAL A 1 75 ? -29.998 29.490 16.248 1.00 43.62 75 VAL A CA 1
ATOM 614 C C . VAL A 1 75 ? -30.537 29.617 14.822 1.00 43.62 75 VAL A C 1
ATOM 616 O O . VAL A 1 75 ? -30.923 30.711 14.435 1.00 43.62 75 VAL A O 1
ATOM 619 N N . GLN A 1 76 ? -30.680 28.511 14.082 1.00 46.50 76 GLN A N 1
ATOM 620 C CA . GLN A 1 76 ? -31.292 28.536 12.746 1.00 46.50 76 GLN A CA 1
ATOM 621 C C . GLN A 1 76 ? -32.784 28.882 12.785 1.00 46.50 76 GLN A C 1
ATOM 623 O O . GLN A 1 76 ? -33.238 29.664 11.959 1.00 46.50 76 GLN A O 1
ATOM 628 N N . ASN A 1 77 ? -33.554 28.365 13.749 1.00 47.25 77 ASN A N 1
ATOM 629 C CA . ASN A 1 77 ? -34.957 28.755 13.924 1.00 47.25 77 ASN A CA 1
ATOM 630 C C . ASN A 1 77 ? -35.096 30.198 14.422 1.00 47.25 77 ASN A C 1
ATOM 632 O O . ASN A 1 77 ? -36.050 30.856 14.029 1.00 47.25 77 ASN A O 1
ATOM 636 N N . ALA A 1 78 ? -34.165 30.704 15.237 1.00 42.75 78 ALA A N 1
ATOM 637 C CA . ALA A 1 78 ? -34.131 32.102 15.660 1.00 42.75 78 ALA A CA 1
ATOM 638 C C . ALA A 1 78 ? -33.732 33.033 14.508 1.00 42.75 78 ALA A C 1
ATOM 640 O O . ALA A 1 78 ? -34.320 34.097 14.395 1.00 42.75 78 ALA A O 1
ATOM 641 N N . GLU A 1 79 ? -32.820 32.632 13.613 1.00 39.88 79 GLU A N 1
ATOM 642 C CA . GLU A 1 79 ? -32.545 33.338 12.351 1.00 39.88 79 GLU A CA 1
ATOM 643 C C . GLU A 1 79 ? -33.760 33.301 11.414 1.00 39.88 79 GLU A C 1
ATOM 645 O O . GLU A 1 79 ? -34.089 34.300 10.780 1.00 39.88 79 GLU A O 1
ATOM 650 N N . LEU A 1 80 ? -34.476 32.175 11.347 1.00 43.31 80 LEU A N 1
ATOM 651 C CA . LEU A 1 80 ? -35.684 32.033 10.533 1.00 43.31 80 LEU A CA 1
ATOM 652 C C . LEU A 1 80 ? -36.854 32.869 11.083 1.00 43.31 80 LEU A C 1
ATOM 654 O O . LEU A 1 80 ? -37.585 33.485 10.314 1.00 43.31 80 LEU A O 1
ATOM 658 N N . GLU A 1 81 ? -37.033 32.903 12.404 1.00 43.31 81 GLU A N 1
ATOM 659 C CA . GLU A 1 81 ? -38.004 33.750 13.109 1.00 43.31 81 GLU A CA 1
ATOM 660 C C . GLU A 1 81 ? -37.624 35.232 13.006 1.00 43.31 81 GLU A C 1
ATOM 662 O O . GLU A 1 81 ? -38.483 36.050 12.697 1.00 43.31 81 GLU A O 1
ATOM 667 N N . TRP A 1 82 ? -36.342 35.583 13.157 1.00 36.72 82 TRP A N 1
ATOM 668 C CA . TRP A 1 82 ? -35.830 36.945 12.960 1.00 36.72 82 TRP A CA 1
ATOM 669 C C . TRP A 1 82 ? -36.117 37.454 11.540 1.00 36.72 82 TRP A C 1
ATOM 671 O O . TRP A 1 82 ? -36.642 38.551 11.363 1.00 36.72 82 TRP A O 1
ATOM 681 N N . ASN A 1 83 ? -35.898 36.612 10.527 1.00 40.62 83 ASN A N 1
ATOM 682 C CA . ASN A 1 83 ? -36.191 36.932 9.126 1.00 40.62 83 ASN A CA 1
ATOM 683 C C . ASN A 1 83 ? -37.700 36.972 8.803 1.00 40.62 83 ASN A C 1
ATOM 685 O O . ASN A 1 83 ? -38.116 37.709 7.909 1.00 40.62 83 ASN A O 1
ATOM 689 N N . LYS A 1 84 ? -38.540 36.228 9.541 1.00 40.72 84 LYS A N 1
ATOM 690 C CA . LYS A 1 84 ? -40.011 36.357 9.479 1.00 40.72 84 LYS A CA 1
ATOM 691 C C . LYS A 1 84 ? -40.499 37.662 10.114 1.00 40.72 84 LYS A C 1
ATOM 693 O O . LYS A 1 84 ? -41.451 38.253 9.609 1.00 40.72 84 LYS A O 1
ATOM 698 N N . VAL A 1 85 ? -39.862 38.104 11.200 1.00 39.94 85 VAL A N 1
ATOM 699 C CA . VAL A 1 85 ? -40.201 39.341 11.923 1.00 39.94 85 VAL A CA 1
ATOM 700 C C . VAL A 1 85 ? -39.794 40.592 11.128 1.00 39.94 85 VAL A C 1
ATOM 702 O O . VAL A 1 85 ? -40.518 41.584 11.177 1.00 39.94 85 VAL A O 1
ATOM 705 N N . GLU A 1 86 ? -38.722 40.541 10.327 1.00 36.69 86 GLU A N 1
ATOM 706 C CA . GLU A 1 86 ? -38.300 41.645 9.438 1.00 36.69 86 GLU A CA 1
ATOM 707 C C . GLU A 1 86 ? -38.940 41.651 8.030 1.00 36.69 86 GLU A C 1
ATOM 709 O O . GLU A 1 86 ? -38.580 42.468 7.184 1.00 36.69 86 GLU A O 1
ATOM 714 N N . GLY A 1 87 ? -39.944 40.809 7.759 1.00 40.41 87 GLY A N 1
ATOM 715 C CA . GLY A 1 87 ? -40.805 40.982 6.579 1.00 40.41 87 GLY A CA 1
ATOM 716 C C . GLY A 1 87 ? -40.145 40.730 5.215 1.00 40.41 87 GLY A C 1
ATOM 717 O O . GLY A 1 87 ? -40.585 41.293 4.212 1.00 40.41 87 GLY A O 1
ATOM 718 N N . ALA A 1 88 ? -39.133 39.863 5.134 1.00 38.78 88 ALA A N 1
ATOM 719 C CA . ALA A 1 88 ? -38.604 39.398 3.852 1.00 38.78 88 ALA A CA 1
ATOM 720 C C . ALA A 1 88 ? -39.432 38.205 3.334 1.00 38.78 88 ALA A C 1
ATOM 722 O O . ALA A 1 88 ? -39.206 37.051 3.697 1.00 38.78 88 ALA A O 1
ATOM 723 N N . LEU A 1 89 ? -40.422 38.488 2.482 1.00 39.53 89 LEU A N 1
ATOM 724 C CA . LEU A 1 89 ? -41.144 37.480 1.699 1.00 39.53 89 LEU A CA 1
ATOM 725 C C . LEU A 1 89 ? -40.159 36.767 0.754 1.00 39.53 89 LEU A C 1
ATOM 727 O O . LEU A 1 89 ? -39.821 37.300 -0.301 1.00 39.53 89 LEU A O 1
ATOM 731 N N . LEU A 1 90 ? -39.697 35.570 1.126 1.00 47.66 90 LEU A N 1
ATOM 732 C CA . LEU A 1 90 ? -38.975 34.677 0.213 1.00 47.66 90 LEU A CA 1
ATOM 733 C C . LEU A 1 90 ? -39.919 34.261 -0.922 1.00 47.66 90 LEU A C 1
ATOM 735 O O . LEU A 1 90 ? -41.050 33.841 -0.679 1.00 47.66 90 LEU A O 1
ATOM 739 N N . SER A 1 91 ? -39.460 34.379 -2.166 1.00 54.59 91 SER A N 1
ATOM 740 C CA . SER A 1 91 ? -40.218 33.932 -3.337 1.00 54.59 91 SER A CA 1
ATOM 741 C C . SER A 1 91 ? -40.379 32.403 -3.339 1.00 54.59 91 SER A C 1
ATOM 743 O O . SER A 1 91 ? -39.504 31.683 -2.857 1.00 54.59 91 SER A O 1
ATOM 745 N N . ASP A 1 92 ? -41.437 31.868 -3.962 1.00 53.34 92 ASP A N 1
ATOM 746 C CA . ASP A 1 92 ? -41.656 30.409 -4.100 1.00 53.34 92 ASP A CA 1
ATOM 747 C C . ASP A 1 92 ? -40.445 29.669 -4.712 1.00 53.34 92 ASP A C 1
ATOM 749 O O . ASP A 1 92 ? -40.222 28.480 -4.470 1.00 53.34 92 ASP A O 1
ATOM 753 N N . SER A 1 93 ? -39.624 30.380 -5.494 1.00 52.03 93 SER A N 1
ATOM 754 C CA . SER A 1 93 ? -38.379 29.867 -6.080 1.00 52.03 93 SER A CA 1
ATOM 755 C C . SER A 1 93 ? -37.250 29.665 -5.060 1.00 52.03 93 SER A C 1
ATOM 757 O O . SER A 1 93 ? -36.350 28.849 -5.272 1.00 52.03 93 SER A O 1
ATOM 759 N N . GLU A 1 94 ? -37.266 30.424 -3.968 1.00 46.25 94 GLU A N 1
ATOM 760 C CA . GLU A 1 94 ? -36.286 30.370 -2.884 1.00 46.25 94 GLU A CA 1
ATOM 761 C C . GLU A 1 94 ? -36.698 29.341 -1.840 1.00 46.25 94 GLU A C 1
ATOM 763 O O . GLU A 1 94 ? -35.843 28.595 -1.372 1.00 46.25 94 GLU A O 1
ATOM 768 N N . VAL A 1 95 ? -38.003 29.202 -1.584 1.00 51.44 95 VAL A N 1
ATOM 769 C CA . VAL A 1 95 ? -38.551 28.110 -0.766 1.00 51.44 95 VAL A CA 1
ATOM 770 C C . VAL A 1 95 ? -38.250 26.760 -1.418 1.00 51.44 95 VAL A C 1
ATOM 772 O O . VAL A 1 95 ? -37.659 25.898 -0.775 1.00 51.44 95 VAL A O 1
ATOM 775 N N . LYS A 1 96 ? -38.504 26.598 -2.725 1.00 56.28 96 LYS A N 1
ATOM 776 C CA . LYS A 1 96 ? -38.149 25.360 -3.445 1.00 56.28 96 LYS A CA 1
ATOM 777 C C . LYS A 1 96 ? -36.647 25.080 -3.480 1.00 56.28 96 LYS A C 1
ATOM 779 O O . LYS A 1 96 ? -36.249 23.919 -3.426 1.00 56.28 96 LYS A O 1
ATOM 784 N N . ARG A 1 97 ? -35.799 26.113 -3.562 1.00 52.91 97 ARG A N 1
ATOM 785 C CA . ARG A 1 97 ? -34.337 25.947 -3.473 1.00 52.91 97 ARG A CA 1
ATOM 786 C C . ARG A 1 97 ? -33.896 25.545 -2.071 1.00 52.91 97 ARG A C 1
ATOM 788 O O . ARG A 1 97 ? -33.013 24.704 -1.957 1.00 52.91 97 ARG A O 1
ATOM 795 N N . ALA A 1 98 ? -34.508 26.102 -1.030 1.00 48.12 98 ALA A N 1
ATOM 796 C CA . ALA A 1 98 ? -34.247 25.713 0.349 1.00 48.12 98 ALA A CA 1
ATOM 797 C C . ALA A 1 98 ? -34.711 24.275 0.616 1.00 48.12 98 ALA A C 1
ATOM 799 O O . ALA A 1 98 ? -33.960 23.504 1.195 1.00 48.12 98 ALA A O 1
ATOM 800 N N . GLU A 1 99 ? -35.881 23.873 0.120 1.00 49.06 99 GLU A N 1
ATOM 801 C CA . GLU A 1 99 ? -36.386 22.498 0.224 1.00 49.06 99 GLU A CA 1
ATOM 802 C C . GLU A 1 99 ? -35.510 21.504 -0.548 1.00 49.06 99 GLU A C 1
ATOM 804 O O . GLU A 1 99 ? -35.133 20.469 -0.003 1.00 49.06 99 GLU A O 1
ATOM 809 N N . GLN A 1 100 ? -35.097 21.832 -1.778 1.00 55.12 100 GLN A N 1
ATOM 810 C CA . GLN A 1 100 ? -34.140 21.015 -2.531 1.00 55.12 100 GLN A CA 1
ATOM 811 C C . GLN A 1 100 ? -32.776 20.960 -1.847 1.00 55.12 100 GLN A C 1
ATOM 813 O O . GLN A 1 100 ? -32.159 19.899 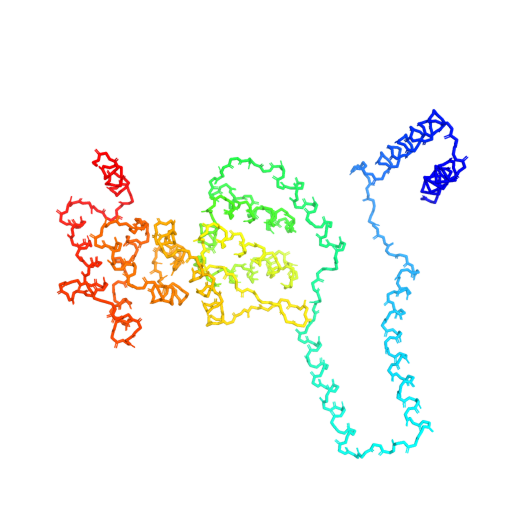-1.826 1.00 55.12 100 GLN A O 1
ATOM 818 N N . ALA A 1 101 ? -32.292 22.061 -1.271 1.00 47.44 101 ALA A N 1
ATOM 819 C CA . ALA A 1 101 ? -31.047 22.075 -0.517 1.00 47.44 101 ALA A CA 1
ATOM 820 C C . ALA A 1 101 ? -31.165 21.219 0.746 1.00 47.44 101 ALA A C 1
ATOM 822 O O . ALA A 1 101 ? -30.276 20.412 0.987 1.00 47.44 101 ALA A O 1
ATOM 823 N N . VAL A 1 102 ? -32.258 21.329 1.505 1.00 46.91 102 VAL A N 1
ATOM 824 C CA . VAL A 1 102 ? -32.539 20.499 2.684 1.00 46.91 102 VAL A CA 1
ATOM 825 C C . VAL A 1 102 ? -32.581 19.031 2.295 1.00 46.91 102 VAL A C 1
ATOM 827 O O . VAL A 1 102 ? -31.888 18.247 2.929 1.00 46.91 102 VAL A O 1
ATOM 830 N N . GLU A 1 103 ? -33.287 18.660 1.228 1.00 49.00 103 GLU A N 1
ATOM 831 C CA . GLU A 1 103 ? -33.344 17.271 0.775 1.00 49.00 103 GLU A CA 1
ATOM 832 C C . GLU A 1 103 ? -31.968 16.788 0.301 1.00 49.00 103 GLU A C 1
ATOM 834 O O .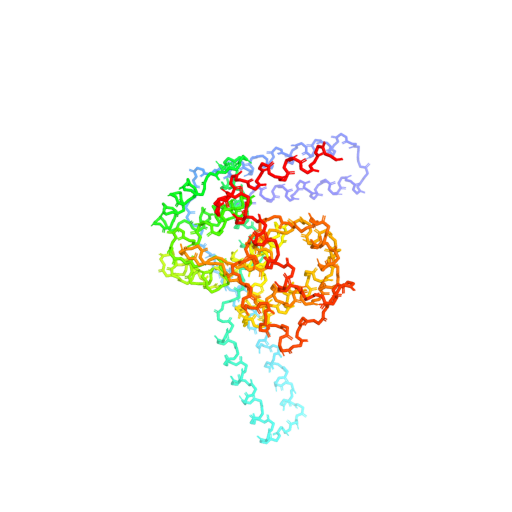 GLU A 1 103 ? -31.496 15.757 0.756 1.00 49.00 103 GLU A O 1
ATOM 839 N N . THR A 1 104 ? -31.232 17.590 -0.476 1.00 47.72 104 THR A N 1
ATOM 840 C CA . THR A 1 104 ? -29.855 17.270 -0.904 1.00 47.72 104 THR A CA 1
ATOM 841 C C . THR A 1 104 ? -28.897 17.150 0.285 1.00 47.72 104 THR A C 1
ATOM 843 O O . THR A 1 104 ? -27.994 16.314 0.281 1.00 47.72 104 THR A O 1
ATOM 846 N N . HIS A 1 105 ? -29.063 17.982 1.315 1.00 44.69 105 HIS A N 1
ATOM 847 C CA . HIS A 1 105 ? -28.292 17.934 2.553 1.00 44.69 105 HIS A CA 1
ATOM 848 C C . HIS A 1 105 ? -28.691 16.748 3.423 1.00 44.69 105 HIS A C 1
ATOM 850 O O . HIS A 1 105 ? -27.819 16.188 4.075 1.00 44.69 105 HIS A O 1
ATOM 856 N N . LYS A 1 106 ? -29.955 16.328 3.395 1.00 43.12 106 LYS A N 1
ATOM 857 C CA . LYS A 1 106 ? -30.470 15.152 4.093 1.00 43.12 106 LYS A CA 1
ATOM 858 C C . LYS A 1 106 ? -29.985 13.868 3.424 1.00 43.12 106 LYS A C 1
ATOM 860 O O . LYS A 1 106 ? -29.417 13.030 4.108 1.00 43.12 106 LYS A O 1
ATOM 865 N N . THR A 1 107 ? -30.029 13.786 2.092 1.00 48.03 107 THR A N 1
ATOM 866 C CA . THR A 1 107 ? -29.419 12.694 1.318 1.00 48.03 107 THR A CA 1
ATOM 867 C C . THR A 1 107 ? -27.897 12.658 1.506 1.00 48.03 107 THR A C 1
ATOM 869 O O . THR A 1 107 ? -27.318 11.587 1.651 1.00 48.03 107 THR A O 1
ATOM 872 N N . LYS A 1 108 ? -27.221 13.817 1.577 1.00 39.84 108 LYS A N 1
ATOM 873 C CA . LYS A 1 108 ? -25.790 13.888 1.930 1.00 39.84 108 LYS A CA 1
ATOM 874 C C . LYS A 1 108 ? -25.530 13.471 3.382 1.00 39.84 108 LYS A C 1
ATOM 876 O O . LYS A 1 108 ? -24.580 12.745 3.627 1.00 39.84 108 LYS A O 1
ATOM 881 N N . ALA A 1 109 ? -26.349 13.889 4.342 1.00 36.59 109 ALA A N 1
ATOM 882 C CA . ALA A 1 109 ? -26.221 13.508 5.750 1.00 36.59 109 ALA A CA 1
ATOM 883 C C . ALA A 1 109 ? -26.469 12.006 5.962 1.00 36.59 109 ALA A C 1
ATOM 885 O O . ALA A 1 109 ? -25.779 11.378 6.760 1.00 36.59 109 ALA A O 1
ATOM 886 N N . GLU A 1 110 ? -27.380 11.411 5.192 1.00 37.09 110 GLU A N 1
ATOM 887 C CA . GLU A 1 110 ? -27.589 9.963 5.125 1.00 37.09 110 GLU A CA 1
ATOM 888 C C . GLU A 1 110 ? -26.396 9.232 4.479 1.00 37.09 110 GLU A C 1
ATOM 890 O O . GLU A 1 110 ? -26.076 8.121 4.888 1.00 37.09 110 GLU A O 1
ATOM 895 N N . GLN A 1 111 ? -25.665 9.865 3.551 1.00 36.44 111 GLN A N 1
ATOM 896 C CA . GLN A 1 111 ? -24.382 9.356 3.031 1.00 36.44 111 GLN A CA 1
ATOM 897 C C . GLN A 1 111 ? -23.218 9.476 4.037 1.00 36.44 111 GLN A C 1
ATOM 899 O O . GLN A 1 111 ? -22.234 8.750 3.919 1.00 36.44 111 GLN A O 1
ATOM 904 N N . PHE A 1 112 ? -23.319 10.346 5.048 1.00 38.84 112 PHE A N 1
ATOM 905 C CA . PHE A 1 112 ? -22.321 10.528 6.115 1.00 38.84 112 PHE A CA 1
ATOM 906 C C . PHE A 1 112 ? -22.661 9.743 7.394 1.00 38.84 112 PHE A C 1
ATOM 908 O O . PHE A 1 112 ? -22.315 10.167 8.496 1.00 38.84 112 PHE A O 1
ATOM 915 N N . GLN A 1 113 ? -23.342 8.598 7.264 1.00 36.34 113 GLN A N 1
ATOM 916 C CA . GLN A 1 113 ? -24.058 7.911 8.349 1.00 36.34 113 GLN A CA 1
ATOM 917 C C . GLN A 1 113 ? -23.244 7.435 9.566 1.00 36.34 113 GLN A C 1
ATOM 919 O O . GLN A 1 113 ? -23.830 6.900 10.504 1.00 36.34 113 GLN A O 1
ATOM 924 N N . VAL A 1 114 ? -21.930 7.661 9.636 1.00 42.56 114 VAL A N 1
ATOM 925 C CA . VAL A 1 114 ? -21.182 7.530 10.892 1.00 42.56 114 VAL A CA 1
ATOM 926 C C . VAL A 1 114 ? -20.015 8.519 10.861 1.00 42.56 114 VAL A C 1
ATOM 928 O O . VAL A 1 114 ? -19.155 8.445 9.991 1.00 42.56 114 VAL A O 1
ATOM 931 N N . ALA A 1 115 ? -19.957 9.475 11.785 1.00 36.25 115 ALA A N 1
ATOM 932 C CA . ALA A 1 115 ? -18.751 10.288 11.943 1.00 36.25 115 ALA A CA 1
ATOM 933 C C . ALA A 1 115 ? -17.605 9.410 12.498 1.00 36.25 115 AL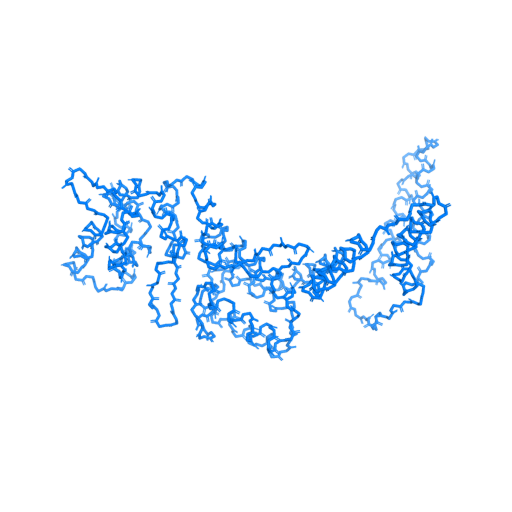A A C 1
ATOM 935 O O . ALA A 1 115 ? -17.874 8.481 13.272 1.00 36.25 115 ALA A O 1
ATOM 936 N N . PRO A 1 116 ? -16.327 9.683 12.168 1.00 45.34 116 PRO A N 1
ATOM 937 C CA . PRO A 1 116 ? -15.191 9.030 12.800 1.00 45.34 116 PRO A CA 1
ATOM 938 C C . PRO A 1 116 ? -15.282 9.144 14.316 1.00 45.34 116 PRO A C 1
ATOM 940 O O . PRO A 1 116 ? -15.847 10.097 14.860 1.00 45.34 116 PRO A O 1
ATOM 943 N N . ARG A 1 117 ? -14.690 8.170 15.010 1.00 49.16 117 ARG A N 1
ATOM 944 C CA . ARG A 1 117 ? -14.679 8.135 16.475 1.00 49.16 117 ARG A CA 1
ATOM 945 C C . ARG A 1 117 ? -14.242 9.493 17.039 1.00 49.16 117 ARG A C 1
ATOM 947 O O . ARG A 1 117 ? -13.203 10.033 16.654 1.00 49.16 117 ARG A O 1
ATOM 954 N N . ALA A 1 118 ? -15.030 10.022 17.977 1.00 48.84 118 ALA A N 1
ATOM 955 C CA . ALA A 1 118 ? -14.716 11.262 18.680 1.00 48.84 118 ALA A CA 1
ATOM 956 C C . ALA A 1 118 ? -13.299 11.204 19.287 1.00 48.84 118 ALA A C 1
ATOM 958 O O . ALA A 1 118 ? -12.848 10.139 19.713 1.00 48.84 118 ALA A O 1
ATOM 959 N N . TYR A 1 119 ? -12.605 12.346 19.364 1.00 41.56 119 TYR A N 1
ATOM 960 C CA . TYR A 1 119 ? -11.185 12.448 19.750 1.00 41.56 119 TYR A CA 1
ATOM 961 C C . TYR A 1 119 ? -10.785 11.581 20.962 1.00 41.56 119 TYR A C 1
ATOM 963 O O . TYR A 1 119 ? -9.788 10.858 20.919 1.00 41.56 119 TYR A O 1
ATOM 971 N N . TYR A 1 120 ? -11.586 11.595 22.032 1.00 35.91 120 TYR A N 1
ATOM 972 C CA . TYR A 1 120 ? -11.315 10.810 23.239 1.00 35.91 120 TYR A CA 1
ATOM 973 C C . TYR A 1 120 ? -11.495 9.300 23.040 1.00 35.91 120 TYR A C 1
ATOM 975 O O . TYR A 1 120 ? -10.700 8.528 23.570 1.00 35.91 120 TYR A O 1
ATOM 983 N N . ALA A 1 121 ? -12.472 8.868 22.238 1.00 46.75 121 ALA A N 1
ATOM 984 C CA . ALA A 1 121 ? -12.651 7.458 21.895 1.00 46.75 121 ALA A CA 1
ATOM 985 C C . ALA A 1 121 ? -11.475 6.938 21.050 1.00 46.75 121 ALA A C 1
ATOM 987 O O . ALA A 1 121 ? -10.970 5.845 21.300 1.00 46.75 121 ALA A O 1
ATOM 988 N N . THR A 1 122 ? -10.977 7.751 20.115 1.00 54.31 122 THR A N 1
ATOM 989 C CA . THR A 1 122 ? -9.774 7.442 19.324 1.00 54.31 122 THR A CA 1
ATOM 990 C C . THR A 1 122 ? -8.530 7.351 20.205 1.00 54.31 122 THR A C 1
ATOM 992 O O . THR A 1 122 ? -7.741 6.419 20.064 1.00 54.31 122 THR A O 1
ATOM 995 N N . ARG A 1 123 ? -8.369 8.267 21.169 1.00 54.06 123 ARG A N 1
ATOM 996 C CA . ARG A 1 123 ? -7.251 8.232 22.124 1.00 54.06 123 ARG A CA 1
ATOM 997 C C . ARG A 1 123 ? -7.269 6.975 22.994 1.00 54.06 123 ARG A C 1
ATOM 999 O O . ARG A 1 123 ? -6.222 6.361 23.175 1.00 54.06 123 ARG A O 1
ATOM 1006 N N . THR A 1 124 ? -8.432 6.591 23.518 1.00 51.31 124 THR A N 1
ATOM 1007 C CA . THR A 1 124 ? -8.573 5.367 24.319 1.00 51.31 124 THR A CA 1
ATOM 1008 C C . THR A 1 124 ? -8.274 4.130 23.484 1.00 51.31 124 THR A C 1
ATOM 1010 O O . THR A 1 124 ? -7.544 3.257 23.937 1.00 51.31 124 THR A O 1
ATOM 1013 N N . TYR A 1 125 ? -8.766 4.078 22.245 1.00 59.41 125 TYR A N 1
ATOM 1014 C CA . TYR A 1 125 ? -8.491 2.958 21.352 1.00 59.41 125 TYR A CA 1
ATOM 1015 C C . TYR A 1 125 ? -6.997 2.815 21.056 1.00 59.41 125 TYR A C 1
ATOM 1017 O O . TYR A 1 125 ? -6.452 1.736 21.239 1.00 59.41 125 TYR A O 1
ATOM 1025 N N . ARG A 1 126 ? -6.306 3.916 20.732 1.00 63.44 126 ARG A N 1
ATOM 1026 C CA . ARG A 1 126 ? -4.845 3.916 20.541 1.00 63.44 126 ARG A CA 1
ATOM 1027 C C . ARG A 1 126 ? -4.081 3.484 21.792 1.00 63.44 126 ARG A C 1
ATOM 1029 O O . ARG A 1 126 ? -3.049 2.833 21.687 1.00 63.44 126 ARG A O 1
ATOM 1036 N N . ALA A 1 127 ? -4.570 3.838 22.981 1.00 61.84 127 ALA A N 1
ATOM 1037 C CA . ALA A 1 127 ? -3.963 3.384 24.228 1.00 61.84 127 ALA A CA 1
ATOM 1038 C C . ALA A 1 127 ? -4.128 1.867 24.424 1.00 61.84 127 ALA A C 1
ATOM 1040 O O . ALA A 1 127 ? -3.180 1.208 24.841 1.00 61.84 127 ALA A O 1
ATOM 1041 N N . LEU A 1 128 ? -5.298 1.311 24.091 1.00 60.97 128 LEU A N 1
ATOM 1042 C CA . LEU A 1 128 ? -5.536 -0.135 24.124 1.00 60.97 128 LEU A CA 1
ATOM 1043 C C . LEU A 1 128 ? -4.688 -0.866 23.074 1.00 60.97 128 LEU A C 1
ATOM 1045 O O . LEU A 1 128 ? -4.048 -1.859 23.404 1.00 60.97 128 LEU A O 1
ATOM 1049 N N . GLU A 1 129 ? -4.607 -0.334 21.852 1.00 69.75 129 GLU A N 1
ATOM 1050 C CA . GLU A 1 129 ? -3.731 -0.860 20.798 1.00 69.75 129 GLU A CA 1
ATOM 1051 C C . GLU A 1 129 ? -2.271 -0.883 21.247 1.00 69.75 129 GLU A C 1
ATOM 1053 O O . GLU A 1 129 ? -1.598 -1.883 21.042 1.00 69.75 129 GLU A O 1
ATOM 1058 N N . ALA A 1 130 ? -1.785 0.178 21.900 1.00 66.50 130 ALA A N 1
ATOM 1059 C CA . ALA A 1 130 ? -0.413 0.240 22.400 1.00 66.50 130 ALA A CA 1
ATOM 1060 C C . ALA A 1 130 ? -0.136 -0.808 23.492 1.00 66.50 130 ALA A C 1
ATOM 1062 O O . ALA A 1 130 ? 0.966 -1.351 23.563 1.00 66.50 130 ALA A O 1
ATOM 1063 N N . VAL A 1 131 ? -1.128 -1.110 24.339 1.00 64.19 131 VAL A N 1
ATOM 1064 C CA . VAL A 1 131 ? -1.023 -2.183 25.340 1.00 64.19 131 VAL A CA 1
ATOM 1065 C C . VAL A 1 131 ? -0.977 -3.554 24.668 1.00 64.19 131 VAL A C 1
ATOM 1067 O O . VAL A 1 131 ? -0.172 -4.388 25.076 1.00 64.19 131 VAL A O 1
ATOM 1070 N N . GLU A 1 132 ? -1.795 -3.793 23.642 1.00 72.19 132 GLU A N 1
ATOM 1071 C CA . GLU A 1 132 ? -1.753 -5.048 22.880 1.00 72.19 132 GLU A CA 1
ATOM 1072 C C . GLU A 1 132 ? -0.464 -5.181 22.058 1.00 72.19 132 GLU A C 1
ATOM 1074 O O . GLU A 1 132 ? 0.176 -6.229 22.091 1.00 72.19 132 GLU A O 1
ATOM 1079 N N . GLU A 1 133 ? -0.011 -4.115 21.395 1.00 73.62 133 GLU A N 1
ATOM 1080 C CA . GLU A 1 133 ? 1.260 -4.096 20.663 1.00 73.62 133 GLU A CA 1
ATOM 1081 C C . GLU A 1 133 ? 2.449 -4.389 21.586 1.00 73.62 133 GLU A C 1
ATOM 1083 O O . GLU A 1 133 ? 3.377 -5.085 21.185 1.00 73.62 133 GLU A O 1
ATOM 1088 N N . ALA A 1 134 ? 2.416 -3.925 22.840 1.00 73.25 134 ALA A N 1
ATOM 1089 C CA . ALA A 1 134 ? 3.469 -4.205 23.816 1.00 73.25 134 ALA A CA 1
ATOM 1090 C C . ALA A 1 134 ? 3.571 -5.691 24.209 1.00 73.25 134 ALA A C 1
ATOM 1092 O O . ALA A 1 134 ? 4.610 -6.106 24.726 1.00 73.25 134 ALA A O 1
ATOM 1093 N N . LYS A 1 135 ? 2.519 -6.490 23.977 1.00 77.19 135 LYS A N 1
ATOM 1094 C CA . LYS A 1 135 ? 2.542 -7.949 24.177 1.00 77.19 135 LYS A CA 1
ATOM 1095 C C . LYS A 1 135 ? 3.154 -8.686 22.989 1.00 77.19 135 LYS A C 1
ATOM 1097 O O . LYS A 1 135 ? 3.533 -9.847 23.137 1.00 77.19 135 LYS A O 1
ATOM 1102 N N . LEU A 1 136 ? 3.224 -8.046 21.822 1.00 79.50 136 LEU A N 1
ATOM 1103 C CA . LEU A 1 136 ? 3.785 -8.645 20.620 1.00 79.50 136 LEU A CA 1
ATOM 1104 C C . LEU A 1 136 ? 5.323 -8.584 20.656 1.00 79.50 136 LEU A C 1
ATOM 1106 O O . LEU A 1 136 ? 5.906 -7.645 21.212 1.00 79.50 136 LEU A O 1
ATOM 1110 N N . PRO A 1 137 ? 6.011 -9.570 20.058 1.00 81.00 137 PRO A N 1
ATOM 1111 C CA . PRO A 1 137 ? 7.456 -9.530 19.908 1.00 81.00 137 PRO A CA 1
ATOM 1112 C C . PRO A 1 137 ? 7.938 -8.262 19.191 1.00 81.00 137 PRO A C 1
ATOM 1114 O O . PRO A 1 137 ? 7.340 -7.795 18.222 1.00 81.00 137 PRO A O 1
ATOM 1117 N N . LYS A 1 138 ? 9.074 -7.722 19.650 1.00 84.81 138 LYS A N 1
ATOM 1118 C CA . LYS A 1 138 ? 9.729 -6.570 19.005 1.00 84.81 138 LYS A CA 1
ATOM 1119 C C . LYS A 1 138 ? 10.470 -6.941 17.719 1.00 84.81 138 LYS A C 1
ATOM 1121 O O . LYS A 1 138 ? 10.704 -6.062 16.901 1.00 84.81 138 LYS A O 1
ATOM 1126 N N . HIS A 1 139 ? 10.873 -8.203 17.575 1.00 85.62 139 HIS A N 1
ATOM 1127 C CA . HIS A 1 139 ? 11.463 -8.718 16.337 1.00 85.62 139 HIS A CA 1
ATOM 1128 C C . HIS A 1 139 ? 10.370 -9.054 15.319 1.00 85.62 139 HIS A C 1
ATOM 1130 O O . HIS A 1 139 ? 9.201 -9.172 15.698 1.00 85.62 139 HIS A O 1
ATOM 1136 N N . SER A 1 140 ? 10.747 -9.183 14.046 1.00 87.12 140 SER A N 1
ATOM 1137 C CA . SER A 1 140 ? 9.819 -9.574 12.984 1.00 87.12 140 SER A CA 1
ATOM 1138 C C . SER A 1 140 ? 9.257 -10.965 13.245 1.00 87.12 140 SER A C 1
ATOM 1140 O O . SER A 1 140 ? 10.008 -11.868 13.606 1.00 87.12 140 SER A O 1
ATOM 1142 N N . MET A 1 141 ? 7.950 -11.117 13.081 1.00 89.12 141 MET A N 1
ATOM 1143 C CA . MET A 1 141 ? 7.271 -12.408 13.146 1.00 89.12 141 MET A CA 1
ATOM 1144 C C . MET A 1 141 ? 7.107 -12.992 11.746 1.00 89.12 141 MET A C 1
ATOM 1146 O O . MET A 1 141 ? 7.027 -12.251 10.766 1.00 89.12 141 MET A O 1
ATOM 1150 N N . GLU A 1 142 ? 7.002 -14.314 11.656 1.00 87.81 142 GLU A N 1
ATOM 1151 C CA . GLU A 1 142 ? 6.646 -14.962 10.395 1.00 87.81 142 GLU A CA 1
ATOM 1152 C C . GLU A 1 142 ? 5.169 -14.704 10.074 1.00 87.81 142 GLU A C 1
ATOM 1154 O O . GLU A 1 142 ? 4.315 -14.705 10.970 1.00 87.81 142 GLU A O 1
ATOM 1159 N N . TYR A 1 143 ? 4.835 -14.529 8.790 1.00 90.56 143 TYR A N 1
ATOM 1160 C CA . TYR A 1 143 ? 3.458 -14.214 8.383 1.00 90.56 143 TYR A CA 1
ATOM 1161 C C . TYR A 1 143 ? 2.450 -15.251 8.909 1.00 90.56 143 TYR A C 1
ATOM 1163 O O . TYR A 1 143 ? 1.338 -14.899 9.301 1.00 90.56 143 TYR A O 1
ATOM 1171 N N . SER A 1 144 ? 2.844 -16.530 8.962 1.00 90.19 144 SER A N 1
ATOM 1172 C CA . SER A 1 144 ? 1.985 -17.635 9.395 1.00 90.19 144 SER A CA 1
ATOM 1173 C C . SER A 1 144 ? 1.643 -17.562 10.887 1.00 90.19 144 SER A C 1
ATOM 1175 O O . SER A 1 144 ? 0.524 -17.887 11.286 1.00 90.19 144 SER A O 1
ATOM 1177 N N . GLU A 1 145 ? 2.566 -17.075 11.719 1.00 89.44 145 GLU A N 1
ATOM 1178 C CA . GLU A 1 145 ? 2.328 -16.844 13.145 1.00 89.44 145 GLU A CA 1
ATOM 1179 C C . GLU A 1 145 ? 1.322 -15.711 13.343 1.00 89.44 145 GLU A C 1
ATOM 1181 O O . GLU A 1 145 ? 0.370 -15.847 14.115 1.00 89.44 145 GLU A O 1
ATOM 1186 N N . ILE A 1 146 ? 1.500 -14.612 12.603 1.00 90.12 146 ILE A N 1
ATOM 1187 C CA . ILE A 1 146 ? 0.575 -13.477 12.625 1.00 90.12 146 ILE A CA 1
ATOM 1188 C C . ILE A 1 146 ? -0.809 -13.915 12.136 1.00 90.12 146 ILE A C 1
ATOM 1190 O O . ILE A 1 146 ? -1.804 -13.608 12.791 1.00 90.12 146 ILE A O 1
ATOM 1194 N N . HIS A 1 147 ? -0.877 -14.673 11.040 1.00 91.69 147 HIS A N 1
ATOM 1195 C CA . HIS A 1 147 ? -2.119 -15.197 10.475 1.00 91.69 147 HIS A CA 1
ATOM 1196 C C . HIS A 1 147 ? -2.899 -16.040 11.495 1.00 91.69 147 HIS A C 1
ATOM 1198 O O . HIS A 1 147 ? -4.070 -15.766 11.745 1.00 91.69 147 HIS A O 1
ATOM 1204 N N . ASN A 1 148 ? -2.239 -16.979 12.181 1.00 87.81 148 ASN A N 1
ATOM 1205 C CA . ASN A 1 148 ? -2.875 -17.820 13.203 1.00 87.81 148 ASN A CA 1
ATOM 1206 C C . ASN A 1 148 ? -3.422 -17.008 14.395 1.00 87.81 148 ASN A C 1
ATOM 1208 O O . ASN A 1 148 ? -4.499 -17.294 14.936 1.00 87.81 148 ASN A O 1
ATOM 1212 N N . LEU A 1 149 ? -2.679 -15.985 14.832 1.00 86.88 149 LEU A N 1
ATOM 1213 C CA . LEU A 1 149 ? -3.136 -15.080 15.889 1.00 86.88 149 LEU A CA 1
ATOM 1214 C C . LEU A 1 149 ? -4.308 -14.215 15.419 1.00 86.88 149 LEU A C 1
ATOM 1216 O O . LEU A 1 149 ? -5.220 -13.946 16.205 1.00 86.88 149 LEU A O 1
ATOM 1220 N N . LEU A 1 150 ? -4.290 -13.803 14.152 1.00 91.00 150 LEU A N 1
ATOM 1221 C CA . LEU A 1 150 ? -5.325 -12.986 13.536 1.00 91.00 150 LEU A CA 1
ATOM 1222 C C . LEU A 1 150 ? -6.625 -13.777 13.364 1.00 91.00 150 LEU A C 1
ATOM 1224 O O . LEU A 1 150 ? -7.672 -13.267 13.748 1.00 91.00 150 LEU A O 1
ATOM 1228 N N . ASP A 1 151 ? -6.561 -15.037 12.931 1.00 89.50 151 ASP A N 1
ATOM 1229 C CA . ASP A 1 151 ? -7.712 -15.951 12.865 1.00 89.50 151 ASP A CA 1
ATOM 1230 C C . ASP A 1 151 ? -8.391 -16.108 14.229 1.00 89.50 151 ASP A C 1
ATOM 1232 O O . ASP A 1 151 ? -9.619 -16.044 14.356 1.00 89.50 151 ASP A O 1
ATOM 1236 N N . THR A 1 152 ? -7.581 -16.267 15.279 1.00 81.12 152 THR A N 1
ATOM 1237 C CA . THR A 1 152 ? -8.084 -16.340 16.654 1.00 81.12 152 THR A CA 1
ATOM 1238 C C . THR A 1 152 ? -8.772 -15.032 17.044 1.00 81.12 152 THR A C 1
ATOM 1240 O O . THR A 1 152 ? -9.900 -15.055 17.531 1.00 81.12 152 THR A O 1
ATOM 1243 N N . ALA A 1 153 ? -8.140 -13.886 16.776 1.00 78.69 153 ALA A N 1
ATOM 1244 C CA . ALA A 1 153 ? -8.701 -12.575 17.093 1.00 78.69 153 ALA A CA 1
ATOM 1245 C C . ALA A 1 153 ? -9.990 -12.272 16.303 1.00 78.69 153 ALA A C 1
ATOM 1247 O O . ALA A 1 153 ? -10.921 -11.686 16.855 1.00 78.69 153 ALA A O 1
ATOM 1248 N N . ILE A 1 154 ? -10.080 -12.714 15.044 1.00 81.38 154 ILE A N 1
ATOM 1249 C CA . ILE A 1 154 ? -11.274 -12.603 14.196 1.00 81.38 154 ILE A CA 1
ATOM 1250 C C . ILE A 1 154 ? -12.417 -13.443 14.758 1.00 81.38 154 ILE A C 1
ATOM 1252 O O . ILE A 1 154 ? -13.536 -12.943 14.887 1.00 81.38 154 ILE A O 1
ATOM 1256 N N . ARG A 1 155 ? -12.144 -14.698 15.132 1.00 80.38 155 ARG A N 1
ATOM 1257 C CA . ARG A 1 155 ? -13.141 -15.582 15.751 1.00 80.38 155 ARG A CA 1
ATOM 1258 C C . ARG A 1 155 ? -13.659 -15.010 17.068 1.00 80.38 155 ARG A C 1
ATOM 1260 O O . ARG A 1 155 ? -14.863 -15.049 17.317 1.00 80.38 155 ARG A O 1
ATOM 1267 N N . ASP A 1 156 ? -12.758 -14.455 17.871 1.00 72.31 156 ASP A N 1
ATOM 1268 C CA . ASP A 1 156 ? -13.069 -13.869 19.176 1.00 72.31 156 ASP A CA 1
ATOM 1269 C C . ASP A 1 156 ? -13.664 -12.449 19.053 1.00 72.31 156 ASP A C 1
ATOM 1271 O O . ASP A 1 156 ? -14.118 -11.874 20.042 1.00 72.31 156 ASP A O 1
ATOM 1275 N N . LYS A 1 157 ? -13.702 -11.894 17.831 1.00 78.00 157 LYS A N 1
ATOM 1276 C CA . LYS A 1 157 ? -14.155 -10.532 17.501 1.00 78.00 157 LYS A CA 1
ATOM 1277 C C . LYS A 1 157 ? -13.435 -9.441 18.302 1.00 78.00 157 LYS A C 1
ATOM 1279 O O . LYS A 1 157 ? -14.017 -8.415 18.656 1.00 78.00 157 LYS A O 1
ATOM 1284 N N . ASP A 1 158 ? -12.152 -9.653 18.578 1.00 76.62 158 ASP A N 1
ATOM 1285 C CA . ASP A 1 158 ? -11.318 -8.720 19.330 1.00 76.62 158 ASP A CA 1
ATOM 1286 C C . ASP A 1 158 ? -10.740 -7.644 18.403 1.00 76.62 158 ASP A C 1
ATOM 1288 O O . ASP A 1 158 ? -9.672 -7.794 17.806 1.00 76.62 158 ASP A O 1
ATOM 1292 N N . PHE A 1 159 ? -11.462 -6.528 18.287 1.00 74.56 159 PHE A N 1
ATOM 1293 C CA . PHE A 1 159 ? -11.088 -5.408 17.422 1.00 74.56 159 PHE A CA 1
ATOM 1294 C C . PHE A 1 159 ? -9.691 -4.845 17.709 1.00 74.56 159 PHE A C 1
ATOM 1296 O O . PHE A 1 159 ? -8.976 -4.476 16.774 1.00 74.56 159 PHE A O 1
ATOM 1303 N N . VAL A 1 160 ? -9.310 -4.756 18.988 1.00 74.50 160 VAL A N 1
ATOM 1304 C CA . VAL A 1 160 ? -8.030 -4.159 19.388 1.00 74.50 160 VAL A CA 1
ATOM 1305 C C . VAL A 1 160 ? -6.901 -5.093 18.981 1.00 74.50 160 VAL A C 1
ATOM 1307 O O . VAL A 1 160 ? -5.942 -4.653 18.351 1.00 74.50 160 VAL A O 1
ATOM 1310 N N . ARG A 1 161 ? -7.051 -6.393 19.255 1.00 75.94 161 ARG A N 1
ATOM 1311 C CA . ARG A 1 161 ? -6.053 -7.393 18.879 1.00 75.94 161 ARG A CA 1
ATOM 1312 C C . ARG A 1 161 ? -5.912 -7.531 17.367 1.00 75.94 161 ARG A C 1
ATOM 1314 O O . ARG A 1 161 ? -4.787 -7.615 16.887 1.00 75.94 161 ARG A O 1
ATOM 1321 N N . ILE A 1 162 ? -7.015 -7.492 16.615 1.00 81.75 162 ILE A N 1
ATOM 1322 C CA . ILE A 1 162 ? -6.988 -7.463 15.143 1.00 81.75 162 ILE A CA 1
ATOM 1323 C C . ILE A 1 162 ? -6.188 -6.257 14.653 1.00 81.75 162 ILE A C 1
ATOM 1325 O O . ILE A 1 162 ? -5.261 -6.422 13.864 1.00 81.75 162 ILE A O 1
ATOM 1329 N N . SER A 1 163 ? -6.502 -5.059 15.157 1.00 84.44 163 SER A N 1
ATOM 1330 C CA . SER A 1 163 ? -5.803 -3.832 14.765 1.00 84.44 163 SER A CA 1
ATOM 1331 C C . SER A 1 163 ? -4.299 -3.918 15.030 1.00 84.44 163 SER A C 1
ATOM 1333 O O . SER A 1 163 ? -3.492 -3.693 14.127 1.00 84.44 163 SER A O 1
ATOM 1335 N N . SER A 1 164 ? -3.908 -4.314 16.244 1.00 82.56 164 SER A N 1
ATOM 1336 C CA . SER A 1 164 ? -2.501 -4.452 16.625 1.00 82.56 164 SER A CA 1
ATOM 1337 C C . SER A 1 164 ? -1.771 -5.517 15.799 1.00 82.56 164 SER A C 1
ATOM 1339 O O . SER A 1 164 ? -0.622 -5.300 15.420 1.00 82.56 164 SER A O 1
ATOM 1341 N N . LEU A 1 165 ? -2.420 -6.641 15.471 1.00 89.69 165 LEU A N 1
ATOM 1342 C CA . LEU A 1 165 ? -1.835 -7.693 14.631 1.00 89.69 165 LEU A CA 1
ATOM 1343 C C . LEU A 1 165 ? -1.672 -7.255 13.174 1.00 89.69 165 LEU A C 1
ATOM 1345 O O . LEU A 1 165 ? -0.634 -7.530 12.585 1.00 89.69 165 LEU A O 1
ATOM 1349 N N . MET A 1 166 ? -2.637 -6.534 12.600 1.00 94.19 166 MET A N 1
ATOM 1350 C CA . MET A 1 166 ? -2.503 -5.997 11.241 1.00 94.19 166 MET A CA 1
ATOM 1351 C C . MET A 1 166 ? -1.414 -4.920 11.155 1.00 94.19 166 MET A C 1
ATOM 1353 O O . MET A 1 166 ? -0.596 -4.929 10.233 1.00 94.19 166 MET A O 1
ATOM 1357 N N . LYS A 1 167 ? -1.337 -4.029 12.154 1.00 94.19 167 LYS A N 1
ATOM 1358 C CA . LYS A 1 167 ? -0.242 -3.054 12.280 1.00 94.19 167 LYS A CA 1
ATOM 1359 C C . LYS A 1 167 ? 1.107 -3.759 12.442 1.00 94.19 167 LYS A C 1
ATOM 1361 O O . LYS A 1 167 ? 2.095 -3.321 11.858 1.00 94.19 167 LYS A O 1
ATOM 1366 N N . LYS A 1 168 ? 1.163 -4.864 13.191 1.00 92.50 168 LYS A N 1
ATOM 1367 C CA . LYS A 1 168 ? 2.369 -5.696 13.318 1.00 92.50 168 LYS A CA 1
ATOM 1368 C C . LYS A 1 168 ? 2.748 -6.366 11.996 1.00 92.50 168 LYS A C 1
ATOM 1370 O O . LYS A 1 168 ? 3.906 -6.263 11.615 1.00 92.50 168 LYS A O 1
ATOM 1375 N N . ALA A 1 169 ? 1.790 -6.957 11.281 1.00 93.94 169 ALA A N 1
ATOM 1376 C CA . ALA A 1 169 ? 2.013 -7.538 9.954 1.00 93.94 169 ALA A CA 1
ATOM 1377 C C . ALA A 1 169 ? 2.648 -6.520 9.011 1.00 93.94 169 ALA A C 1
ATOM 1379 O O . ALA A 1 169 ? 3.656 -6.803 8.379 1.00 93.94 169 ALA A O 1
ATOM 1380 N N . THR A 1 170 ? 2.106 -5.305 9.016 1.00 93.69 170 THR A N 1
ATOM 1381 C CA . THR A 1 170 ? 2.617 -4.196 8.214 1.00 93.69 170 THR A CA 1
ATOM 1382 C C . THR A 1 170 ? 4.047 -3.823 8.611 1.00 93.69 170 THR A C 1
ATOM 1384 O O . THR A 1 170 ? 4.930 -3.815 7.765 1.00 93.69 170 THR A O 1
ATOM 1387 N N . LYS A 1 171 ? 4.321 -3.592 9.907 1.00 92.44 171 LYS A N 1
ATOM 1388 C CA . LYS A 1 171 ? 5.677 -3.270 10.412 1.00 92.44 171 LYS A CA 1
ATOM 1389 C C . LYS A 1 171 ? 6.716 -4.338 10.055 1.00 92.44 171 LYS A C 1
ATOM 1391 O O . LYS A 1 171 ? 7.891 -4.011 9.905 1.00 92.44 171 LYS A O 1
ATOM 1396 N N . ASP A 1 172 ? 6.277 -5.586 9.939 1.00 90.06 172 ASP A N 1
ATOM 1397 C CA . ASP A 1 172 ? 7.118 -6.735 9.621 1.00 90.06 172 ASP A CA 1
ATOM 1398 C C . ASP A 1 172 ? 7.179 -7.050 8.117 1.00 90.06 172 ASP A C 1
ATOM 1400 O O . ASP A 1 172 ? 7.792 -8.048 7.754 1.00 90.06 172 ASP A O 1
ATOM 1404 N N . TYR A 1 173 ? 6.607 -6.199 7.252 1.00 88.44 173 TYR A N 1
ATOM 1405 C CA . TYR A 1 173 ? 6.555 -6.383 5.794 1.00 88.44 173 TYR A CA 1
ATOM 1406 C C . TYR A 1 173 ? 5.805 -7.655 5.350 1.00 88.44 173 TYR A C 1
ATOM 1408 O O . TYR A 1 173 ? 6.159 -8.247 4.337 1.00 88.44 173 TYR A O 1
ATOM 1416 N N . ASN A 1 174 ? 4.792 -8.069 6.118 1.00 90.31 174 ASN A N 1
ATOM 1417 C CA . ASN A 1 174 ? 3.997 -9.281 5.888 1.00 90.31 174 ASN A CA 1
ATOM 1418 C C . ASN A 1 174 ? 2.542 -8.993 5.468 1.00 90.31 174 ASN A C 1
ATOM 1420 O O . ASN A 1 174 ? 1.705 -9.897 5.455 1.00 90.31 174 ASN A O 1
ATOM 1424 N N . ASP A 1 175 ? 2.165 -7.734 5.234 1.00 87.50 175 ASP A N 1
ATOM 1425 C CA . ASP A 1 175 ? 0.773 -7.357 4.970 1.00 87.50 175 ASP A CA 1
ATOM 1426 C C . ASP A 1 175 ? 0.237 -7.990 3.676 1.00 87.50 175 ASP A C 1
ATOM 1428 O O . ASP A 1 175 ? -0.894 -8.482 3.646 1.00 87.50 175 ASP A O 1
ATOM 1432 N N . ASN A 1 176 ? 1.077 -8.085 2.644 1.00 88.25 176 ASN A N 1
ATOM 1433 C CA . ASN A 1 176 ? 0.741 -8.769 1.401 1.00 88.25 176 ASN A CA 1
ATOM 1434 C C . ASN A 1 176 ? 0.551 -10.284 1.594 1.00 88.25 176 ASN A C 1
ATOM 1436 O O . ASN A 1 176 ? -0.396 -10.847 1.045 1.00 88.25 176 ASN A O 1
ATOM 1440 N N . GLU A 1 177 ? 1.397 -10.949 2.386 1.00 89.62 177 GLU A N 1
ATOM 1441 C CA . GLU A 1 177 ? 1.255 -12.373 2.714 1.00 89.62 177 GLU A CA 1
ATOM 1442 C C . GLU A 1 177 ? -0.020 -12.632 3.516 1.00 89.62 177 GLU A C 1
ATOM 1444 O O . GLU A 1 177 ? -0.678 -13.647 3.293 1.00 89.62 177 GLU A O 1
ATOM 1449 N N . ILE A 1 178 ? -0.403 -11.713 4.409 1.00 92.25 178 ILE A N 1
ATOM 1450 C CA . ILE A 1 178 ? -1.668 -11.810 5.140 1.00 92.25 178 ILE A CA 1
ATOM 1451 C C . ILE A 1 178 ? -2.851 -11.769 4.172 1.00 92.25 178 ILE A C 1
ATOM 1453 O O . ILE A 1 178 ? -3.693 -12.661 4.237 1.00 92.25 178 ILE A O 1
ATOM 1457 N N . PHE A 1 179 ? -2.925 -10.802 3.252 1.00 91.81 179 PHE A N 1
ATOM 1458 C CA . PHE A 1 179 ? -4.035 -10.749 2.287 1.00 91.81 179 PHE A CA 1
ATOM 1459 C C . PHE A 1 179 ? -4.102 -12.014 1.421 1.00 91.81 179 PHE A C 1
ATOM 1461 O O . PHE A 1 179 ? -5.175 -12.614 1.293 1.00 91.81 179 PHE A O 1
ATOM 1468 N N . ASN A 1 180 ? -2.948 -12.484 0.942 1.00 89.56 180 ASN A N 1
ATOM 1469 C CA . ASN A 1 180 ? -2.843 -13.710 0.155 1.00 89.56 180 ASN A CA 1
ATOM 1470 C C . ASN A 1 180 ? -3.267 -14.958 0.947 1.00 89.56 180 ASN A C 1
ATOM 1472 O O . ASN A 1 180 ? -3.934 -15.831 0.391 1.00 89.56 180 ASN A O 1
ATOM 1476 N N . ALA A 1 181 ? -2.943 -15.044 2.243 1.00 89.50 181 ALA A N 1
ATOM 1477 C CA . ALA A 1 181 ? -3.346 -16.159 3.107 1.00 89.50 181 ALA A CA 1
ATOM 1478 C C . ALA A 1 181 ? -4.873 -16.271 3.250 1.00 89.50 181 ALA A C 1
ATOM 1480 O O . ALA A 1 181 ? -5.407 -17.377 3.346 1.00 89.50 181 ALA A O 1
ATOM 1481 N N . TYR A 1 182 ? -5.583 -15.143 3.179 1.00 91.12 182 TYR A N 1
ATOM 1482 C CA . TYR A 1 182 ? -7.046 -15.110 3.138 1.00 91.12 182 TYR A CA 1
ATOM 1483 C C . TYR A 1 182 ? -7.637 -15.275 1.727 1.00 91.12 182 TYR A C 1
ATOM 1485 O O . TYR A 1 182 ? -8.860 -15.259 1.578 1.00 91.12 182 TYR A O 1
ATOM 1493 N N . GLY A 1 183 ? -6.798 -15.478 0.707 1.00 91.06 183 GLY A N 1
ATOM 1494 C CA . GLY A 1 183 ? -7.209 -15.706 -0.678 1.00 91.06 183 GLY A CA 1
ATOM 1495 C C . GLY A 1 183 ? -7.451 -14.435 -1.494 1.00 91.06 183 GLY A C 1
ATOM 1496 O O . GLY A 1 183 ? -8.068 -14.519 -2.555 1.00 91.06 183 GLY A O 1
ATOM 1497 N N . TYR A 1 184 ? -6.979 -13.276 -1.030 1.00 93.81 184 TYR A N 1
ATOM 1498 C CA . TYR A 1 184 ? -7.116 -11.997 -1.731 1.00 93.81 184 TYR A CA 1
ATOM 1499 C C . TYR A 1 184 ? -5.779 -11.532 -2.292 1.00 93.81 184 TYR A C 1
ATOM 1501 O O . TYR A 1 184 ? -4.745 -11.765 -1.680 1.00 93.81 184 TYR A O 1
ATOM 1509 N N . GLY A 1 185 ? -5.791 -10.849 -3.438 1.00 90.94 185 GLY A N 1
ATOM 1510 C CA . GLY A 1 185 ? -4.571 -10.235 -3.965 1.00 90.94 185 GLY A CA 1
ATOM 1511 C C . GLY A 1 185 ? -4.040 -9.141 -3.036 1.00 90.94 185 GLY A C 1
ATOM 1512 O O . GLY A 1 185 ? -4.797 -8.483 -2.323 1.00 90.94 185 GLY A O 1
ATOM 1513 N N . SER A 1 186 ? -2.738 -8.882 -3.082 1.00 91.19 186 SER A N 1
ATOM 1514 C CA . SER A 1 186 ? -2.092 -7.886 -2.221 1.00 91.19 186 SER A CA 1
ATOM 1515 C C . SER A 1 186 ? -2.312 -6.432 -2.652 1.00 91.19 186 SER A C 1
ATOM 1517 O O . SER A 1 186 ? -1.749 -5.519 -2.053 1.00 91.19 186 SER A O 1
ATOM 1519 N N . GLY A 1 187 ? -3.101 -6.200 -3.705 1.00 91.56 187 GLY A N 1
ATOM 1520 C CA . GLY A 1 187 ? -3.417 -4.875 -4.235 1.00 91.56 187 GLY A CA 1
ATOM 1521 C C . GLY A 1 187 ? -4.614 -4.202 -3.554 1.00 91.56 187 GLY A C 1
ATOM 1522 O O . GLY A 1 187 ? -5.265 -4.796 -2.692 1.00 91.56 187 GLY A O 1
ATOM 1523 N N . PRO A 1 188 ? -4.974 -2.976 -3.984 1.00 91.31 188 PRO A N 1
ATOM 1524 C CA . PRO A 1 188 ? -6.093 -2.221 -3.415 1.00 91.31 188 PRO A CA 1
ATOM 1525 C C . PRO A 1 188 ? -7.416 -2.990 -3.370 1.00 91.31 188 PRO A C 1
ATOM 1527 O O . PRO A 1 188 ? -8.126 -2.948 -2.369 1.00 91.31 188 PRO A O 1
ATOM 1530 N N . ALA A 1 189 ? -7.748 -3.712 -4.443 1.00 91.94 189 ALA A N 1
ATOM 1531 C CA . ALA A 1 189 ? -8.998 -4.461 -4.520 1.00 91.94 189 ALA A CA 1
ATOM 1532 C C . ALA A 1 189 ? -9.052 -5.591 -3.482 1.00 91.94 189 ALA A C 1
ATOM 1534 O O . ALA A 1 189 ? -10.063 -5.739 -2.801 1.00 91.94 189 ALA A O 1
ATOM 1535 N N . GLY A 1 190 ? -7.963 -6.346 -3.319 1.00 92.75 190 GLY A N 1
ATOM 1536 C CA . GLY A 1 190 ? -7.911 -7.434 -2.346 1.00 92.75 190 GLY A CA 1
ATOM 1537 C C . GLY A 1 190 ? -7.851 -6.937 -0.900 1.00 92.75 190 GLY A C 1
ATOM 1538 O O . GLY A 1 190 ? -8.530 -7.492 -0.040 1.00 92.75 190 GLY A O 1
ATOM 1539 N N . ALA A 1 191 ? -7.155 -5.827 -0.636 1.00 94.44 191 ALA A N 1
ATOM 1540 C CA . ALA A 1 191 ? -7.176 -5.175 0.674 1.00 94.44 191 ALA A CA 1
ATOM 1541 C C . ALA A 1 191 ? -8.589 -4.681 1.061 1.00 94.44 191 ALA A C 1
ATOM 1543 O O . ALA A 1 191 ? -9.002 -4.819 2.215 1.00 94.44 191 ALA A O 1
ATOM 1544 N N . GLU A 1 192 ? -9.359 -4.145 0.107 1.00 95.38 192 GLU A N 1
ATOM 1545 C CA . GLU A 1 192 ? -10.758 -3.759 0.338 1.00 95.38 192 GLU A CA 1
ATOM 1546 C C . GLU A 1 192 ? -11.674 -4.981 0.510 1.00 95.38 192 GLU A C 1
ATOM 1548 O O . GLU A 1 192 ? -12.520 -4.981 1.403 1.00 95.38 192 GLU A O 1
ATOM 1553 N N . GLN A 1 193 ? -11.489 -6.047 -0.276 1.00 95.56 193 GLN A N 1
ATOM 1554 C CA . GLN A 1 193 ? -12.235 -7.300 -0.101 1.00 95.56 193 GLN A CA 1
ATOM 1555 C C . GLN A 1 193 ? -11.992 -7.910 1.282 1.00 95.56 193 GLN A C 1
ATOM 1557 O O . GLN A 1 193 ? -12.947 -8.254 1.976 1.00 95.56 193 GLN A O 1
ATOM 1562 N N . PHE A 1 194 ? -10.737 -7.952 1.738 1.00 95.50 194 PHE A N 1
ATOM 1563 C CA . PHE A 1 194 ? -10.404 -8.384 3.092 1.00 95.50 194 PHE A CA 1
ATOM 1564 C C . PHE A 1 194 ? -11.132 -7.538 4.150 1.00 95.50 194 PHE A C 1
ATOM 1566 O O . PHE A 1 194 ? -11.719 -8.081 5.092 1.00 95.50 194 PHE A O 1
ATOM 1573 N N . ARG A 1 195 ? -11.148 -6.206 3.991 1.00 95.31 195 ARG A N 1
ATOM 1574 C CA . ARG A 1 195 ? -11.860 -5.307 4.910 1.00 95.31 195 ARG A CA 1
ATOM 1575 C C . ARG A 1 195 ? -13.353 -5.633 4.968 1.00 95.31 195 ARG A C 1
ATOM 1577 O O . ARG A 1 195 ? -13.905 -5.750 6.062 1.00 95.31 195 ARG A O 1
ATOM 1584 N N . GLN A 1 196 ? -13.995 -5.775 3.815 1.00 94.06 196 GLN A N 1
ATOM 1585 C CA . GLN A 1 196 ? -15.431 -6.027 3.718 1.00 94.06 196 GLN A CA 1
ATOM 1586 C C . GLN A 1 196 ? -15.810 -7.396 4.285 1.00 94.06 196 GLN A C 1
ATOM 1588 O O . GLN A 1 196 ? -16.681 -7.498 5.149 1.00 94.06 196 GLN A O 1
ATOM 1593 N N . ASP A 1 197 ? -15.109 -8.448 3.875 1.00 93.94 197 ASP A N 1
ATOM 1594 C CA . ASP A 1 197 ? -15.473 -9.817 4.232 1.00 93.94 197 ASP A CA 1
ATOM 1595 C C . ASP A 1 197 ? -15.125 -10.139 5.688 1.00 93.94 197 ASP A C 1
ATOM 1597 O O . ASP A 1 197 ? -15.926 -10.735 6.416 1.00 93.94 197 ASP A O 1
ATOM 1601 N N . TYR A 1 198 ? -13.937 -9.734 6.145 1.00 90.50 198 TYR A N 1
ATOM 1602 C CA . TYR A 1 198 ? -13.451 -10.080 7.477 1.00 90.50 198 TYR A CA 1
ATOM 1603 C C . TYR A 1 198 ? -13.759 -8.993 8.494 1.00 90.50 198 TYR A C 1
ATOM 1605 O O . TYR A 1 198 ? -14.455 -9.270 9.472 1.00 90.50 198 TYR A O 1
ATOM 1613 N N . LEU A 1 199 ? -13.285 -7.763 8.286 1.00 85.75 199 LEU A N 1
ATOM 1614 C CA . LEU A 1 199 ? -13.415 -6.720 9.306 1.00 85.75 199 LEU A CA 1
ATOM 1615 C C . LEU A 1 199 ? -14.874 -6.299 9.501 1.00 85.75 199 LEU A C 1
ATOM 1617 O O . LEU A 1 199 ? -15.342 -6.233 10.638 1.00 85.75 199 LEU A O 1
ATOM 1621 N N . VAL A 1 200 ? -15.615 -6.071 8.419 1.00 79.25 200 VAL A N 1
ATOM 1622 C CA . VAL A 1 200 ? -17.044 -5.740 8.499 1.00 79.25 200 VAL A CA 1
ATOM 1623 C C . VAL A 1 200 ? -17.879 -7.012 8.662 1.00 79.25 200 VAL A C 1
ATOM 1625 O O . VAL A 1 200 ? -18.580 -7.156 9.663 1.00 79.25 200 VAL A O 1
ATOM 1628 N N . GLY A 1 201 ? -17.768 -7.965 7.734 1.00 75.50 201 GLY A N 1
ATOM 1629 C CA . GLY A 1 201 ? -18.653 -9.131 7.653 1.00 75.50 201 GLY A CA 1
ATOM 1630 C C . GLY A 1 201 ? -18.536 -10.120 8.816 1.00 75.50 201 GLY A C 1
ATOM 1631 O O . GLY A 1 201 ? -19.549 -10.524 9.390 1.00 75.50 201 GLY A O 1
ATOM 1632 N N . LYS A 1 202 ? -17.315 -10.522 9.195 1.00 79.62 202 LYS A N 1
ATOM 1633 C CA . LYS A 1 202 ? -17.099 -11.536 10.250 1.00 79.62 202 LYS A CA 1
ATOM 1634 C C . LYS A 1 202 ? -16.934 -10.930 11.639 1.00 79.62 202 LYS A C 1
ATOM 1636 O O . LYS A 1 202 ? -17.552 -11.394 12.602 1.00 79.62 202 LYS A O 1
ATOM 1641 N N . VAL A 1 203 ? -16.101 -9.900 11.750 1.00 77.00 203 VAL A N 1
ATOM 1642 C CA . VAL A 1 203 ? -15.754 -9.283 13.035 1.00 77.00 203 VAL A CA 1
ATOM 1643 C C . VAL A 1 203 ? -16.865 -8.324 13.484 1.00 77.00 203 VAL A C 1
ATOM 1645 O O . VAL A 1 203 ? -17.151 -8.232 14.678 1.00 77.00 203 VAL A O 1
ATOM 1648 N N . GLY A 1 204 ? -17.558 -7.667 12.548 1.00 72.88 204 GLY A N 1
ATOM 1649 C CA . GLY A 1 204 ? -18.614 -6.701 12.855 1.00 72.88 204 GLY A CA 1
ATOM 1650 C C . GLY A 1 204 ? -18.079 -5.302 13.163 1.00 72.88 204 GLY A C 1
ATOM 1651 O O . GLY A 1 204 ? -18.683 -4.572 13.953 1.00 72.88 204 GLY A O 1
ATOM 1652 N N . MET A 1 205 ? -16.927 -4.924 12.596 1.00 74.56 205 MET A N 1
ATOM 1653 C CA . MET A 1 205 ? -16.439 -3.549 12.676 1.00 74.56 205 MET A CA 1
ATOM 1654 C C . MET A 1 205 ? -17.397 -2.618 11.936 1.00 74.56 205 MET A C 1
ATOM 1656 O O . MET A 1 205 ? -17.892 -2.923 10.856 1.00 74.56 205 MET A O 1
ATOM 1660 N N . ASN A 1 206 ? -17.609 -1.433 12.502 1.00 76.88 206 ASN A N 1
ATOM 1661 C CA . ASN A 1 206 ? -18.270 -0.356 11.780 1.00 76.88 206 ASN A CA 1
ATOM 1662 C C . ASN A 1 206 ? -17.442 0.049 10.546 1.00 76.88 206 ASN A C 1
ATOM 1664 O O . ASN A 1 206 ? -16.218 0.146 10.651 1.00 76.88 206 ASN A O 1
ATOM 1668 N N . GLU A 1 207 ? -18.108 0.367 9.431 1.00 77.38 207 GLU A N 1
ATOM 1669 C CA . GLU A 1 207 ? -17.483 0.803 8.172 1.00 77.38 207 GLU A CA 1
ATOM 1670 C C . GLU A 1 207 ? -16.376 1.837 8.391 1.00 77.38 207 GLU A C 1
ATOM 1672 O O . GLU A 1 207 ? -15.224 1.608 8.036 1.00 77.38 207 GLU A O 1
ATOM 1677 N N . GLN A 1 208 ? -16.676 2.925 9.099 1.00 79.12 208 GLN A N 1
ATOM 1678 C CA . GLN A 1 208 ? -15.723 4.010 9.332 1.00 79.12 208 GLN A CA 1
ATOM 1679 C C . GLN A 1 208 ? -14.569 3.604 10.243 1.00 79.12 208 GLN A C 1
ATOM 1681 O O . GLN A 1 208 ? -13.452 4.085 10.077 1.00 79.12 208 GLN A O 1
ATOM 1686 N N . ALA A 1 209 ? -14.814 2.708 11.201 1.00 73.88 209 ALA A N 1
ATOM 1687 C CA . ALA A 1 209 ? -13.755 2.180 12.053 1.00 73.88 209 ALA A CA 1
ATOM 1688 C C . ALA A 1 209 ? -12.815 1.254 11.266 1.00 73.88 209 ALA A C 1
ATOM 1690 O O . ALA A 1 209 ? -11.603 1.326 11.451 1.00 73.88 209 ALA A O 1
ATOM 1691 N N . SER A 1 210 ? -13.363 0.425 10.374 1.00 80.69 210 SER A N 1
ATOM 1692 C CA . SER A 1 210 ? -12.564 -0.450 9.514 1.00 80.69 210 SER A CA 1
ATOM 1693 C C . SER A 1 210 ? -11.783 0.341 8.458 1.00 80.69 210 SER A C 1
ATOM 1695 O O . SER A 1 210 ? -10.603 0.075 8.265 1.00 80.69 210 SER A O 1
ATOM 1697 N N . MET A 1 211 ? -12.379 1.376 7.851 1.00 84.50 211 MET A N 1
ATOM 1698 C CA . MET A 1 211 ? -11.677 2.282 6.934 1.00 84.50 211 MET A CA 1
ATOM 1699 C C . MET A 1 211 ? -10.601 3.096 7.653 1.00 84.50 211 MET A C 1
ATOM 1701 O O . MET A 1 211 ? -9.527 3.290 7.101 1.00 84.50 211 MET A O 1
ATOM 1705 N N . ALA A 1 212 ? -10.839 3.534 8.895 1.00 83.50 212 ALA A N 1
ATOM 1706 C CA . ALA A 1 212 ? -9.816 4.212 9.690 1.00 83.50 212 ALA A CA 1
ATOM 1707 C C . ALA A 1 212 ? -8.617 3.295 9.983 1.00 83.50 212 ALA A C 1
ATOM 1709 O O . ALA A 1 212 ? -7.478 3.726 9.838 1.00 83.50 212 ALA A O 1
ATOM 1710 N N . LEU A 1 213 ? -8.863 2.030 10.347 1.00 88.19 213 LEU A N 1
ATOM 1711 C CA . LEU A 1 213 ? -7.801 1.038 10.535 1.00 88.19 213 LEU A CA 1
ATOM 1712 C C . LEU A 1 213 ? -7.023 0.799 9.237 1.00 88.19 213 LEU A C 1
ATOM 1714 O O . LEU A 1 213 ? -5.797 0.876 9.229 1.00 88.19 213 LEU A O 1
ATOM 1718 N N . MET A 1 214 ? -7.725 0.550 8.133 1.00 93.88 214 MET A N 1
ATOM 1719 C CA . MET A 1 214 ? -7.067 0.343 6.845 1.00 93.88 214 MET A CA 1
ATOM 1720 C C . MET A 1 214 ? -6.323 1.600 6.383 1.00 93.88 214 MET A C 1
ATOM 1722 O O . MET A 1 214 ? -5.237 1.489 5.832 1.00 93.88 214 MET A O 1
ATOM 1726 N N . SER A 1 215 ? -6.830 2.799 6.679 1.00 93.44 215 SER A N 1
ATOM 1727 C CA . SER A 1 215 ? -6.119 4.050 6.414 1.00 93.44 215 SER A CA 1
ATOM 1728 C C . SER A 1 215 ? -4.843 4.180 7.248 1.00 93.44 215 SER A C 1
ATOM 1730 O O . SER A 1 215 ? -3.840 4.628 6.700 1.00 93.44 215 SER A O 1
ATOM 1732 N N . ASP A 1 216 ? -4.849 3.799 8.532 1.00 91.88 216 ASP A N 1
ATOM 1733 C CA . ASP A 1 216 ? -3.630 3.756 9.357 1.00 91.88 216 ASP A CA 1
ATOM 1734 C C . ASP A 1 216 ? -2.591 2.814 8.713 1.00 91.88 216 ASP A C 1
ATOM 1736 O O . ASP A 1 216 ? -1.430 3.187 8.554 1.00 91.88 216 ASP A O 1
ATOM 1740 N N . ILE A 1 217 ? -3.023 1.624 8.280 1.00 94.62 217 ILE A N 1
ATOM 1741 C CA . ILE A 1 217 ? -2.172 0.633 7.598 1.00 94.62 217 ILE A CA 1
ATOM 1742 C C . ILE A 1 217 ? -1.634 1.181 6.274 1.00 94.62 217 ILE A C 1
ATOM 1744 O O . ILE A 1 217 ? -0.453 1.034 5.986 1.00 94.62 217 ILE A O 1
ATOM 1748 N N . ASN A 1 218 ? -2.460 1.868 5.484 1.00 94.56 218 ASN A N 1
ATOM 1749 C CA . ASN A 1 218 ? -2.041 2.453 4.213 1.00 94.56 218 ASN A CA 1
ATOM 1750 C C . ASN A 1 218 ? -0.925 3.497 4.379 1.00 94.56 218 ASN A C 1
ATOM 1752 O O . ASN A 1 218 ? -0.023 3.546 3.547 1.00 94.56 218 ASN A O 1
ATOM 1756 N N . TYR A 1 219 ? -0.975 4.325 5.429 1.00 93.12 219 T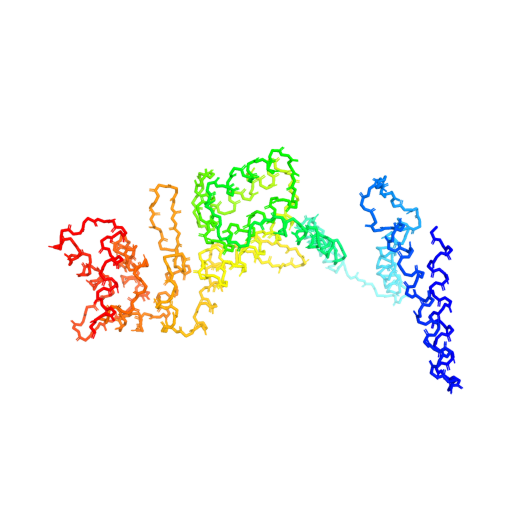YR A N 1
ATOM 1757 C CA . TYR A 1 219 ? 0.108 5.271 5.720 1.00 93.12 219 TYR A CA 1
ATOM 1758 C C . TYR A 1 219 ? 1.378 4.559 6.187 1.00 93.12 219 TYR A C 1
ATOM 1760 O O . TYR A 1 219 ? 2.474 4.961 5.812 1.00 93.12 219 TYR A O 1
ATOM 1768 N N . MET A 1 220 ? 1.247 3.473 6.953 1.00 93.94 220 MET A N 1
ATOM 1769 C CA . MET A 1 220 ? 2.400 2.651 7.323 1.00 93.94 220 MET A CA 1
ATOM 1770 C C . MET A 1 220 ? 3.033 1.985 6.095 1.00 93.94 220 MET A C 1
ATOM 1772 O O . MET A 1 220 ? 4.250 1.991 5.955 1.00 93.94 220 MET A O 1
ATOM 1776 N N . ASN A 1 221 ? 2.221 1.476 5.170 1.00 92.81 221 ASN A N 1
ATOM 1777 C CA . ASN A 1 221 ? 2.693 0.906 3.912 1.00 92.81 221 ASN A CA 1
ATOM 1778 C C . ASN A 1 221 ? 3.440 1.930 3.049 1.00 92.81 221 ASN A C 1
ATOM 1780 O O . ASN A 1 221 ? 4.484 1.603 2.490 1.00 92.81 221 ASN A O 1
ATOM 1784 N N . GLU A 1 222 ? 2.972 3.180 2.999 1.00 92.56 222 GLU A N 1
ATOM 1785 C CA . GLU A 1 222 ? 3.679 4.279 2.324 1.00 92.56 222 GLU A CA 1
ATOM 1786 C C . GLU A 1 222 ? 5.072 4.532 2.929 1.00 92.56 222 GLU A C 1
ATOM 1788 O O . GLU A 1 222 ? 6.043 4.708 2.195 1.00 92.56 222 GLU A O 1
ATOM 1793 N N . GLU A 1 223 ? 5.205 4.498 4.260 1.00 90.50 223 GLU A N 1
ATOM 1794 C CA . GLU A 1 223 ? 6.502 4.655 4.939 1.00 90.50 223 GLU A CA 1
ATOM 1795 C C . GLU A 1 223 ? 7.471 3.493 4.658 1.00 90.50 223 GLU A C 1
ATOM 1797 O O . GLU A 1 223 ? 8.690 3.691 4.631 1.00 90.50 223 GLU A O 1
ATOM 1802 N N . LEU A 1 224 ? 6.937 2.291 4.435 1.00 89.81 224 LEU A N 1
ATOM 1803 C CA . LEU A 1 224 ? 7.698 1.064 4.175 1.00 89.81 224 LEU A CA 1
ATOM 1804 C C . LEU A 1 224 ? 7.976 0.826 2.680 1.00 89.81 224 LEU A C 1
ATOM 1806 O O . LEU A 1 224 ? 8.706 -0.099 2.325 1.00 89.81 224 LEU A O 1
ATOM 1810 N N . GLY A 1 225 ? 7.433 1.663 1.793 1.00 90.25 225 GLY A N 1
ATOM 1811 C CA . GLY A 1 225 ? 7.592 1.530 0.345 1.00 90.25 225 GLY A CA 1
ATOM 1812 C C . GLY A 1 225 ? 6.665 0.495 -0.307 1.00 90.25 225 GLY A C 1
ATOM 1813 O O . GLY A 1 225 ? 6.918 0.095 -1.445 1.00 90.25 225 GLY A O 1
ATOM 1814 N N . HIS A 1 226 ? 5.607 0.058 0.384 1.00 91.88 226 HIS A N 1
ATOM 1815 C CA . HIS A 1 226 ? 4.519 -0.795 -0.122 1.00 91.88 226 HIS A CA 1
ATOM 1816 C C . HIS A 1 226 ? 3.393 0.078 -0.703 1.00 91.88 226 HIS A C 1
ATOM 1818 O O . HIS A 1 226 ? 2.265 0.136 -0.212 1.00 91.88 226 HIS A O 1
ATOM 1824 N N . ASN A 1 227 ? 3.724 0.847 -1.739 1.00 93.75 227 ASN A N 1
ATOM 1825 C CA . ASN A 1 227 ? 2.883 1.966 -2.174 1.00 93.75 227 ASN A CA 1
ATOM 1826 C C . ASN A 1 227 ? 1.629 1.521 -2.942 1.00 93.75 227 ASN A C 1
ATOM 1828 O O . ASN A 1 227 ? 0.694 2.307 -3.084 1.00 93.75 227 ASN A O 1
ATOM 1832 N N . ASN A 1 228 ? 1.566 0.265 -3.385 1.00 89.94 228 ASN A N 1
ATOM 1833 C CA . ASN A 1 228 ? 0.413 -0.314 -4.072 1.00 89.94 228 ASN A CA 1
ATOM 1834 C C . ASN A 1 228 ? -0.894 -0.186 -3.274 1.00 89.94 228 ASN A C 1
ATOM 1836 O O . ASN A 1 228 ? -1.934 0.111 -3.850 1.00 89.94 228 ASN A O 1
ATOM 1840 N N . THR A 1 229 ? -0.851 -0.347 -1.950 1.00 92.25 229 THR A N 1
ATOM 1841 C CA . THR A 1 229 ? -2.016 -0.173 -1.062 1.00 92.25 229 THR A CA 1
ATOM 1842 C C . THR A 1 229 ? -1.988 1.152 -0.304 1.00 92.25 229 THR A C 1
ATOM 1844 O O . THR A 1 229 ? -2.820 1.386 0.567 1.00 92.25 229 THR A O 1
ATOM 1847 N N . ALA A 1 230 ? -1.074 2.068 -0.627 1.00 92.88 230 ALA A N 1
ATOM 1848 C CA . ALA A 1 230 ? -1.057 3.377 0.008 1.00 92.88 230 ALA A CA 1
ATOM 1849 C C . ALA A 1 230 ? -2.289 4.205 -0.397 1.00 92.88 230 ALA A C 1
ATOM 1851 O O . ALA A 1 230 ? -2.817 4.103 -1.507 1.00 92.88 230 ALA A O 1
ATOM 1852 N N . ARG A 1 231 ? -2.737 5.068 0.521 1.00 91.81 231 ARG A N 1
ATOM 1853 C CA . ARG A 1 231 ? -3.725 6.135 0.281 1.00 91.81 231 ARG A CA 1
ATOM 1854 C C . ARG A 1 231 ? -5.058 5.703 -0.343 1.00 91.81 231 ARG A C 1
ATOM 1856 O O . ARG A 1 231 ? -5.676 6.525 -1.027 1.00 91.81 231 ARG A O 1
ATOM 1863 N N . MET A 1 232 ? -5.536 4.485 -0.076 1.00 94.94 232 MET A N 1
ATOM 1864 C CA . MET A 1 232 ? -6.805 3.976 -0.624 1.00 94.94 232 MET A CA 1
ATOM 1865 C C . MET A 1 232 ? -8.033 4.746 -0.131 1.00 94.94 232 MET A C 1
ATOM 1867 O O . MET A 1 232 ? -9.038 4.812 -0.833 1.00 94.94 232 MET A O 1
ATOM 1871 N N . TYR A 1 233 ? -7.958 5.356 1.052 1.00 91.94 233 TYR A N 1
ATOM 1872 C CA . TYR A 1 233 ? -9.074 6.088 1.647 1.00 91.94 233 TYR A CA 1
ATOM 1873 C C . TYR A 1 233 ? -8.830 7.598 1.620 1.00 91.94 233 TYR A C 1
ATOM 1875 O O . TYR A 1 233 ? -7.711 8.084 1.804 1.00 91.94 233 TYR A O 1
ATOM 1883 N N . GLY A 1 234 ? -9.894 8.355 1.373 1.00 82.12 234 GLY A N 1
ATOM 1884 C CA . GLY A 1 234 ? -9.945 9.804 1.545 1.00 82.12 234 GLY A CA 1
ATOM 1885 C C . GLY A 1 234 ? -10.892 10.180 2.681 1.00 82.12 234 GLY A C 1
ATOM 1886 O O . GLY A 1 234 ? -11.643 9.343 3.172 1.00 82.12 234 GLY A O 1
ATOM 1887 N N . VAL A 1 235 ? -10.886 11.452 3.085 1.00 79.38 235 VAL A N 1
ATOM 1888 C CA . VAL A 1 235 ? -11.860 11.995 4.043 1.00 79.38 235 VAL A CA 1
ATOM 1889 C C . VAL A 1 235 ? -12.645 13.116 3.376 1.00 79.38 235 VAL A C 1
ATOM 1891 O O . VAL A 1 235 ? -12.060 14.066 2.855 1.00 79.38 235 VAL A O 1
ATOM 1894 N N . LYS A 1 236 ? -13.976 13.022 3.389 1.00 74.00 236 LYS A N 1
ATOM 1895 C CA . LYS A 1 236 ? -14.886 14.031 2.833 1.00 74.00 236 LYS A CA 1
ATOM 1896 C C . LYS A 1 236 ? -16.048 14.244 3.791 1.00 74.00 236 LYS A C 1
ATOM 1898 O O . LYS A 1 236 ? -16.649 13.286 4.257 1.00 74.00 236 LYS A O 1
ATOM 1903 N N . GLY A 1 237 ? -16.345 15.503 4.121 1.00 67.12 237 GLY A N 1
ATOM 1904 C CA . GLY A 1 237 ? -17.406 15.822 5.088 1.00 67.12 237 GLY A CA 1
ATOM 1905 C C . GLY A 1 237 ? -17.170 15.218 6.477 1.00 67.12 237 GLY A C 1
ATOM 1906 O O . GLY A 1 237 ? -18.118 14.965 7.207 1.00 67.12 237 GLY A O 1
ATOM 1907 N N . GLY A 1 238 ? -15.909 14.948 6.823 1.00 65.12 238 GLY A N 1
ATOM 1908 C CA . GLY A 1 238 ? -15.540 14.287 8.067 1.00 65.12 238 GLY A CA 1
ATOM 1909 C C . GLY A 1 238 ? -15.618 12.764 8.033 1.00 65.12 238 GLY A C 1
ATOM 1910 O O . GLY A 1 238 ? -15.114 12.182 8.970 1.00 65.12 238 GLY A O 1
ATOM 1911 N N . ALA A 1 239 ? -16.148 12.106 6.998 1.00 68.75 239 ALA A N 1
ATOM 1912 C CA . ALA A 1 239 ? -16.191 10.643 6.905 1.00 68.75 239 ALA A CA 1
ATOM 1913 C C . ALA A 1 239 ? -15.138 10.097 5.929 1.00 68.75 239 ALA A C 1
ATOM 1915 O O . ALA A 1 239 ? -14.812 10.743 4.928 1.00 68.75 239 ALA A O 1
ATOM 1916 N N . TYR A 1 240 ? -14.625 8.901 6.208 1.00 79.94 240 TYR A N 1
ATOM 1917 C CA . TYR A 1 240 ? -13.817 8.135 5.270 1.00 79.94 240 TYR A CA 1
ATOM 1918 C C . TYR A 1 240 ? -14.657 7.675 4.081 1.00 79.94 240 TYR A C 1
ATOM 1920 O O . TYR A 1 240 ? -15.813 7.279 4.238 1.00 79.94 240 TYR A O 1
ATOM 1928 N N . TYR A 1 241 ? -14.047 7.691 2.904 1.00 85.00 241 TYR A N 1
ATOM 1929 C CA . TYR A 1 241 ? -14.561 7.042 1.706 1.00 85.00 241 TYR A CA 1
ATOM 1930 C C . TYR A 1 241 ? -13.426 6.296 1.007 1.00 85.00 241 TYR A C 1
ATOM 1932 O O . TYR A 1 241 ? -12.264 6.705 1.084 1.00 85.00 241 TYR A O 1
ATOM 1940 N N . LEU A 1 242 ? -13.769 5.208 0.323 1.00 89.31 242 LEU A N 1
ATOM 1941 C CA . LEU A 1 242 ? -12.850 4.507 -0.566 1.00 89.31 242 LEU A CA 1
ATOM 1942 C C . LEU A 1 242 ? -12.677 5.330 -1.848 1.00 89.31 242 LEU A C 1
ATOM 1944 O O . LEU A 1 242 ? -13.665 5.669 -2.503 1.00 89.31 242 LEU A O 1
ATOM 1948 N N . LYS A 1 243 ? -11.434 5.661 -2.196 1.00 86.38 243 LYS A N 1
ATOM 1949 C CA . LYS A 1 243 ? -11.115 6.354 -3.448 1.00 86.38 243 LYS A CA 1
ATOM 1950 C C . LYS A 1 243 ? -11.347 5.440 -4.648 1.00 86.38 243 LYS A C 1
ATOM 1952 O O . LYS A 1 243 ? -11.219 4.221 -4.540 1.00 86.38 243 LYS A O 1
ATOM 1957 N N . SER A 1 244 ? -11.629 6.028 -5.813 1.00 87.31 244 SER A N 1
ATOM 1958 C CA . SER A 1 244 ? -11.574 5.260 -7.063 1.00 87.31 244 SER A CA 1
ATOM 1959 C C . SER A 1 244 ? -10.138 4.803 -7.348 1.00 87.31 244 SER A C 1
ATOM 1961 O O . SER A 1 244 ? -9.181 5.356 -6.797 1.00 87.31 244 SER A O 1
ATOM 1963 N N . SER A 1 245 ? -9.970 3.814 -8.230 1.00 85.31 245 SER A N 1
ATOM 1964 C CA . SER A 1 245 ? -8.635 3.336 -8.610 1.00 85.31 245 SER A CA 1
ATOM 1965 C C . SER A 1 245 ? -7.779 4.457 -9.206 1.00 85.31 245 SER A C 1
ATOM 1967 O O . SER A 1 245 ? -6.599 4.558 -8.887 1.00 85.31 245 SER A O 1
ATOM 1969 N N . GLU A 1 246 ? -8.369 5.333 -10.016 1.00 85.12 246 GLU A N 1
ATOM 1970 C CA . GLU A 1 246 ? -7.690 6.478 -10.625 1.00 85.12 246 GLU A CA 1
ATOM 1971 C C . GLU A 1 246 ? -7.308 7.527 -9.583 1.00 85.12 246 GLU A C 1
ATOM 1973 O O . GLU A 1 246 ? -6.205 8.071 -9.624 1.00 85.12 246 GLU A O 1
ATOM 1978 N N . GLU A 1 247 ? -8.201 7.807 -8.633 1.00 88.88 247 GLU A N 1
ATOM 1979 C CA . GLU A 1 247 ? -7.948 8.787 -7.582 1.00 88.88 247 GLU A CA 1
ATOM 1980 C C . GLU A 1 247 ? -6.855 8.304 -6.615 1.00 88.88 247 GLU A C 1
ATOM 1982 O O . GLU A 1 247 ? -5.955 9.072 -6.261 1.00 88.88 247 GLU A O 1
ATOM 1987 N N . GLN A 1 248 ? -6.888 7.027 -6.221 1.00 92.12 248 GLN A N 1
ATOM 1988 C CA . GLN A 1 248 ? -5.823 6.418 -5.425 1.00 92.12 248 GLN A CA 1
ATOM 1989 C C . GLN A 1 248 ? -4.504 6.428 -6.200 1.00 92.12 248 GLN A C 1
ATOM 1991 O O . GLN A 1 248 ? -3.508 6.919 -5.672 1.00 92.12 248 GLN A O 1
ATOM 1996 N N . ALA A 1 249 ? -4.505 5.988 -7.461 1.00 87.25 249 ALA A N 1
ATOM 1997 C CA . ALA A 1 249 ? -3.293 5.915 -8.264 1.00 87.25 249 ALA A CA 1
ATOM 1998 C C . ALA A 1 249 ? -2.647 7.291 -8.460 1.00 87.25 249 ALA A C 1
ATOM 2000 O O . ALA A 1 249 ? -1.435 7.430 -8.299 1.00 87.25 249 ALA A O 1
ATOM 2001 N N . ALA A 1 250 ? -3.450 8.321 -8.747 1.00 86.31 250 ALA A N 1
ATOM 2002 C CA . ALA A 1 250 ? -2.976 9.696 -8.850 1.00 86.31 250 ALA A CA 1
ATOM 2003 C C . ALA A 1 250 ? -2.436 10.208 -7.507 1.00 86.31 250 ALA A C 1
ATOM 2005 O O . ALA A 1 250 ? -1.380 10.836 -7.464 1.00 86.31 250 ALA A O 1
ATOM 2006 N N . SER A 1 251 ? -3.130 9.925 -6.400 1.00 90.94 251 SER A N 1
ATOM 2007 C CA . SER A 1 251 ? -2.687 10.319 -5.061 1.00 90.94 251 SER A CA 1
ATOM 2008 C C . SER A 1 251 ? -1.352 9.677 -4.685 1.00 90.94 251 SER A C 1
ATOM 2010 O O . SER A 1 251 ? -0.505 10.363 -4.123 1.00 90.94 251 SER A O 1
ATOM 2012 N N . THR A 1 252 ? -1.172 8.390 -4.971 1.00 92.56 252 THR A N 1
ATOM 2013 C CA . THR A 1 252 ? 0.047 7.635 -4.662 1.00 92.56 252 THR A CA 1
ATOM 2014 C C . THR A 1 252 ? 1.197 8.057 -5.571 1.00 92.56 252 THR A C 1
ATOM 2016 O O . THR A 1 252 ? 2.269 8.410 -5.084 1.00 92.56 252 THR A O 1
ATOM 2019 N N . ALA A 1 253 ? 0.972 8.115 -6.888 1.00 90.44 253 ALA A N 1
ATOM 2020 C CA . ALA A 1 253 ? 1.997 8.531 -7.841 1.00 90.44 253 ALA A CA 1
ATOM 2021 C C . ALA A 1 253 ? 2.485 9.962 -7.566 1.00 90.44 253 ALA A C 1
ATOM 2023 O O . ALA A 1 253 ? 3.685 10.214 -7.606 1.00 90.44 253 ALA A O 1
ATOM 2024 N N . ASN A 1 254 ? 1.590 10.889 -7.210 1.00 91.25 254 ASN A N 1
ATOM 2025 C CA . ASN A 1 254 ? 1.979 12.257 -6.864 1.00 91.25 254 ASN A CA 1
ATOM 2026 C C . ASN A 1 254 ? 2.911 12.336 -5.650 1.00 91.25 254 ASN A C 1
ATOM 2028 O O . ASN A 1 254 ? 3.729 13.247 -5.591 1.00 91.25 254 ASN A O 1
ATOM 2032 N N . GLU A 1 255 ? 2.801 11.434 -4.676 1.00 93.50 255 GLU A N 1
ATOM 2033 C CA . GLU A 1 255 ? 3.741 11.398 -3.551 1.00 93.50 255 GLU A CA 1
ATOM 2034 C C . GLU A 1 255 ? 5.040 10.692 -3.916 1.00 93.50 255 GLU A C 1
ATOM 2036 O O . GLU A 1 255 ? 6.113 11.188 -3.576 1.00 93.50 255 GLU A O 1
ATOM 2041 N N . ASN A 1 256 ? 4.966 9.595 -4.675 1.00 92.69 256 ASN A N 1
ATOM 2042 C CA . ASN A 1 256 ? 6.148 8.907 -5.196 1.00 92.69 256 ASN A CA 1
ATOM 2043 C C . ASN A 1 256 ? 7.038 9.872 -5.987 1.00 92.69 256 ASN A C 1
ATOM 2045 O O . ASN A 1 256 ? 8.237 9.951 -5.738 1.00 92.69 256 ASN A O 1
ATOM 2049 N N . LEU A 1 257 ? 6.442 10.657 -6.889 1.00 91.88 257 LEU A N 1
ATOM 2050 C CA . LEU A 1 257 ? 7.147 11.589 -7.772 1.00 91.88 257 LEU A CA 1
ATOM 2051 C C . LEU A 1 257 ? 7.735 12.814 -7.053 1.00 91.88 257 LEU A C 1
ATOM 2053 O O . LEU A 1 257 ? 8.554 13.520 -7.638 1.00 91.88 257 LEU A O 1
ATOM 2057 N N . LYS A 1 258 ? 7.359 13.073 -5.793 1.00 93.06 258 LYS A N 1
ATOM 2058 C CA . LYS A 1 258 ? 8.030 14.081 -4.949 1.00 93.06 258 LYS A CA 1
ATOM 2059 C C . LYS A 1 258 ? 9.313 13.552 -4.316 1.00 93.06 258 LYS A C 1
ATOM 2061 O O . LYS A 1 258 ? 10.108 14.346 -3.812 1.00 93.06 258 LYS A O 1
ATOM 2066 N N . GLN A 1 259 ? 9.495 12.234 -4.273 1.00 92.94 259 GLN A N 1
ATOM 2067 C CA . GLN A 1 259 ? 10.708 11.638 -3.738 1.00 92.94 259 GLN A CA 1
ATOM 2068 C C . GLN A 1 259 ? 11.869 11.809 -4.721 1.00 92.94 259 GLN A C 1
ATOM 2070 O O . GLN A 1 259 ? 11.684 12.004 -5.921 1.00 92.94 259 GLN A O 1
ATOM 2075 N N . ASP A 1 260 ? 13.091 11.698 -4.204 1.00 95.12 260 ASP A N 1
ATOM 2076 C CA . ASP A 1 260 ? 14.282 11.586 -5.041 1.00 95.12 260 ASP A CA 1
ATOM 2077 C C . ASP A 1 260 ? 14.175 10.327 -5.919 1.00 95.12 260 ASP A C 1
ATOM 2079 O O . ASP A 1 260 ? 14.142 9.207 -5.399 1.00 95.12 260 ASP A O 1
ATOM 2083 N N . SER A 1 261 ? 14.106 10.514 -7.242 1.00 95.06 261 SER A N 1
ATOM 2084 C CA . SER A 1 261 ? 13.885 9.430 -8.212 1.00 95.06 261 SER A CA 1
ATOM 2085 C C . SER A 1 261 ? 14.936 8.334 -8.071 1.00 95.06 261 SER A C 1
ATOM 2087 O O . SER A 1 261 ? 14.616 7.144 -8.086 1.00 95.06 261 SER A O 1
ATOM 2089 N N . ARG A 1 262 ? 16.186 8.735 -7.813 1.00 94.12 262 ARG A N 1
ATOM 2090 C CA . ARG A 1 262 ? 17.301 7.824 -7.599 1.00 94.12 262 ARG A CA 1
ATOM 2091 C C . ARG A 1 262 ? 17.050 6.883 -6.444 1.00 94.12 262 ARG A C 1
ATOM 2093 O O . ARG A 1 262 ? 17.120 5.663 -6.609 1.00 94.12 262 ARG A O 1
ATOM 2100 N N . ARG A 1 263 ? 16.793 7.463 -5.276 1.00 94.19 263 ARG A N 1
ATOM 2101 C CA . ARG A 1 263 ? 16.501 6.711 -4.067 1.00 94.19 263 ARG A CA 1
ATOM 2102 C C . ARG A 1 263 ? 15.283 5.830 -4.293 1.00 94.19 263 ARG A C 1
ATOM 2104 O O . ARG A 1 263 ? 15.359 4.647 -3.988 1.00 94.19 263 ARG A O 1
ATOM 2111 N N . PHE A 1 264 ? 14.217 6.366 -4.886 1.00 95.25 264 PHE A N 1
ATOM 2112 C CA . PHE A 1 264 ? 12.986 5.622 -5.128 1.00 95.25 264 PHE A CA 1
ATOM 2113 C C . PHE A 1 264 ? 13.240 4.341 -5.937 1.00 95.25 264 PHE A C 1
ATOM 2115 O O . PHE A 1 264 ? 12.915 3.248 -5.473 1.00 95.25 264 PHE A O 1
ATOM 2122 N N . ILE A 1 265 ? 13.898 4.465 -7.093 1.00 95.06 265 ILE A N 1
ATOM 2123 C CA . ILE A 1 265 ? 14.195 3.357 -8.016 1.00 95.06 265 ILE A CA 1
ATOM 2124 C C . ILE A 1 265 ? 15.118 2.305 -7.383 1.00 95.06 265 ILE A C 1
ATOM 2126 O O . ILE A 1 265 ? 14.980 1.108 -7.648 1.00 95.06 265 ILE A O 1
ATOM 2130 N N . GLN A 1 266 ? 16.055 2.739 -6.538 1.00 92.12 266 GLN A N 1
ATOM 2131 C CA . GLN A 1 266 ? 17.012 1.856 -5.870 1.00 92.12 266 GLN A CA 1
ATOM 2132 C C . GLN A 1 266 ? 16.400 1.110 -4.677 1.00 92.12 266 GLN A C 1
ATOM 2134 O O . GLN A 1 266 ? 16.749 -0.048 -4.440 1.00 92.12 266 GLN A O 1
ATOM 2139 N N . THR A 1 267 ? 15.505 1.748 -3.916 1.00 91.00 267 THR A N 1
ATOM 2140 C CA . THR A 1 267 ? 15.037 1.205 -2.630 1.00 91.00 267 THR A CA 1
ATOM 2141 C C . THR A 1 267 ? 13.668 0.545 -2.687 1.00 91.00 267 THR A C 1
ATOM 2143 O O . THR A 1 267 ? 13.457 -0.409 -1.943 1.00 91.00 267 THR A O 1
ATOM 2146 N N . HIS A 1 268 ? 12.746 1.002 -3.539 1.00 93.94 268 HIS A N 1
ATOM 2147 C CA . HIS A 1 268 ? 11.392 0.444 -3.569 1.00 93.94 268 HIS A CA 1
ATOM 2148 C C . HIS A 1 268 ? 11.382 -0.921 -4.254 1.00 93.94 268 HIS A C 1
ATOM 2150 O O . HIS A 1 268 ? 11.897 -1.086 -5.362 1.00 93.94 268 HIS A O 1
ATOM 2156 N N . ASN A 1 269 ? 10.802 -1.908 -3.572 1.00 92.25 269 ASN A N 1
ATOM 2157 C CA . ASN A 1 269 ? 10.629 -3.256 -4.099 1.00 92.25 269 ASN A CA 1
ATOM 2158 C C . ASN A 1 269 ? 9.439 -3.307 -5.082 1.00 92.25 269 ASN A C 1
ATOM 2160 O O . ASN A 1 269 ? 8.842 -2.287 -5.429 1.00 92.25 269 ASN A O 1
ATOM 2164 N N . ARG A 1 270 ? 9.066 -4.515 -5.520 1.00 92.69 270 ARG A N 1
ATOM 2165 C CA . ARG A 1 270 ? 7.925 -4.738 -6.424 1.00 92.69 270 ARG A CA 1
ATOM 2166 C C . ARG A 1 270 ? 6.590 -4.137 -5.939 1.00 92.69 270 ARG A C 1
ATOM 2168 O O . ARG A 1 270 ? 5.785 -3.750 -6.783 1.00 92.69 270 ARG A O 1
ATOM 2175 N N . LEU A 1 271 ? 6.376 -4.034 -4.622 1.00 93.38 271 LEU A N 1
ATOM 2176 C CA . LEU A 1 271 ? 5.151 -3.515 -3.998 1.00 93.38 271 LEU A CA 1
ATOM 2177 C C . LEU A 1 271 ? 5.080 -1.981 -4.000 1.00 93.38 271 LEU A C 1
ATOM 2179 O O . LEU A 1 271 ? 4.009 -1.406 -3.838 1.00 93.38 271 LEU A O 1
ATOM 2183 N N . GLY A 1 272 ? 6.193 -1.297 -4.280 1.00 94.56 272 GLY A N 1
ATOM 2184 C CA . GLY A 1 272 ? 6.190 0.145 -4.547 1.00 94.56 272 GLY A CA 1
ATOM 2185 C C . GLY A 1 272 ? 5.546 0.529 -5.885 1.00 94.56 272 GLY A C 1
ATOM 2186 O O . GLY A 1 272 ? 5.246 1.701 -6.103 1.00 94.56 272 GLY A O 1
ATOM 2187 N N . TYR A 1 273 ? 5.339 -0.447 -6.777 1.00 96.00 273 TYR A N 1
ATOM 2188 C CA . TYR A 1 273 ? 4.864 -0.241 -8.151 1.00 96.00 273 TYR A CA 1
ATOM 2189 C C . TYR A 1 273 ? 3.659 -1.114 -8.531 1.00 96.00 273 TYR A C 1
ATOM 2191 O O . TYR A 1 273 ? 3.116 -0.983 -9.625 1.00 96.00 273 TYR A O 1
ATOM 2199 N N . GLY A 1 274 ? 3.280 -2.079 -7.704 1.00 95.06 274 GLY A N 1
ATOM 2200 C CA . GLY A 1 274 ? 2.310 -3.078 -8.118 1.00 95.06 274 GLY A CA 1
ATOM 2201 C C . GLY A 1 274 ? 1.987 -4.066 -7.023 1.00 95.06 274 GLY A C 1
ATOM 2202 O O . GLY A 1 274 ? 2.426 -3.927 -5.888 1.00 95.06 274 GLY A O 1
ATOM 2203 N N . TYR A 1 275 ? 1.230 -5.092 -7.370 1.00 94.06 275 TYR A N 1
ATOM 2204 C CA . TYR A 1 275 ? 0.770 -6.091 -6.416 1.00 94.06 275 TYR A CA 1
ATOM 2205 C C . TYR A 1 275 ? 0.872 -7.499 -6.984 1.00 94.06 275 TYR A C 1
ATOM 2207 O O . TYR A 1 275 ? 1.164 -7.695 -8.163 1.00 94.06 275 TYR A O 1
ATOM 2215 N N . GLU A 1 276 ? 0.649 -8.481 -6.122 1.00 91.62 276 GLU A N 1
ATOM 2216 C CA . GLU A 1 276 ? 0.617 -9.891 -6.481 1.00 91.62 276 GLU A CA 1
ATOM 2217 C C . GLU A 1 276 ? -0.773 -10.451 -6.209 1.00 91.62 276 GLU A C 1
ATOM 2219 O O . GLU A 1 276 ? -1.354 -10.198 -5.154 1.00 91.62 276 GLU A O 1
ATOM 2224 N N . ASP A 1 277 ? -1.301 -11.202 -7.164 1.00 88.75 277 ASP A N 1
ATOM 2225 C CA . ASP A 1 277 ? -2.480 -12.028 -6.947 1.00 88.75 277 ASP A CA 1
ATOM 2226 C C . ASP A 1 277 ? -2.129 -13.233 -6.052 1.00 88.75 277 ASP A C 1
ATOM 2228 O O . ASP A 1 277 ? -0.946 -13.561 -5.889 1.00 88.75 277 ASP A O 1
ATOM 2232 N N . PRO A 1 278 ? -3.125 -13.935 -5.477 1.00 83.62 278 PRO A N 1
ATOM 2233 C CA . PRO A 1 278 ? -2.874 -15.084 -4.603 1.00 83.62 278 PRO A CA 1
ATOM 2234 C C . PRO A 1 278 ? -2.073 -16.214 -5.264 1.00 83.62 278 PRO A C 1
ATOM 2236 O O . PRO A 1 278 ? -1.413 -16.991 -4.580 1.00 83.62 278 PRO A O 1
ATOM 2239 N N . ASP A 1 279 ? -2.124 -16.314 -6.594 1.00 85.19 279 ASP A N 1
ATOM 2240 C CA . ASP A 1 279 ? -1.357 -17.283 -7.383 1.00 85.19 279 ASP A CA 1
ATOM 2241 C C . ASP A 1 279 ? 0.102 -16.848 -7.645 1.00 85.19 279 ASP A C 1
ATOM 2243 O O . ASP A 1 279 ? 0.876 -17.584 -8.260 1.00 85.19 279 ASP A O 1
ATOM 2247 N N . GLY A 1 280 ? 0.496 -15.665 -7.163 1.00 85.06 280 GLY A N 1
ATOM 2248 C CA . GLY A 1 280 ? 1.822 -15.077 -7.333 1.00 85.06 280 GLY A CA 1
ATOM 2249 C C . GLY A 1 280 ? 2.002 -14.273 -8.625 1.00 85.06 280 GLY A C 1
ATOM 2250 O O . GLY A 1 280 ? 3.111 -13.771 -8.873 1.00 85.06 280 GLY A O 1
ATOM 2251 N N . THR A 1 281 ? 0.953 -14.128 -9.442 1.00 90.06 281 THR A N 1
ATOM 2252 C CA . THR A 1 281 ? 0.968 -13.288 -10.645 1.00 90.06 281 THR A CA 1
ATOM 2253 C C . THR A 1 281 ? 1.175 -11.832 -10.252 1.00 90.06 281 THR A C 1
ATOM 2255 O O . THR A 1 281 ? 0.457 -11.295 -9.416 1.00 90.06 281 THR A O 1
ATOM 2258 N N . TYR A 1 282 ? 2.187 -11.186 -10.835 1.00 94.44 282 TYR A N 1
ATOM 2259 C CA . TYR A 1 282 ? 2.477 -9.782 -10.559 1.00 94.44 282 TYR A CA 1
ATOM 2260 C C . TYR A 1 282 ? 1.757 -8.864 -11.538 1.00 94.44 282 TYR A C 1
ATOM 2262 O O . TYR A 1 282 ? 1.846 -9.052 -12.751 1.00 94.44 282 TYR A O 1
ATOM 2270 N N . ASN A 1 283 ? 1.141 -7.821 -10.994 1.00 94.12 283 ASN A N 1
ATOM 2271 C CA . ASN A 1 283 ? 0.445 -6.786 -11.732 1.00 94.12 283 ASN A CA 1
ATOM 2272 C C . ASN A 1 283 ? 1.135 -5.442 -11.499 1.00 94.12 283 ASN A C 1
ATOM 2274 O O . ASN A 1 283 ? 1.229 -4.973 -10.363 1.00 94.12 283 ASN A O 1
ATOM 2278 N N . LEU A 1 284 ? 1.573 -4.796 -12.583 1.00 94.88 284 LEU A N 1
ATOM 2279 C CA . LEU A 1 284 ? 2.006 -3.402 -12.534 1.00 94.88 284 LEU A CA 1
ATOM 2280 C C . LEU A 1 284 ? 0.756 -2.515 -12.449 1.00 94.88 284 LEU A C 1
ATOM 2282 O O . LEU A 1 284 ? 0.001 -2.386 -13.422 1.00 94.88 284 LEU A O 1
ATOM 2286 N N . ASP A 1 285 ? 0.516 -1.938 -11.274 1.00 92.88 285 ASP A N 1
ATOM 2287 C CA . ASP A 1 285 ? -0.704 -1.181 -11.011 1.00 92.88 285 ASP A CA 1
ATOM 2288 C C . ASP A 1 285 ? -0.664 0.226 -11.623 1.00 92.88 285 ASP A C 1
ATOM 2290 O O . ASP A 1 285 ? 0.358 0.688 -12.136 1.00 92.88 285 ASP A O 1
ATOM 2294 N N . LEU A 1 286 ? -1.807 0.916 -11.622 1.00 91.94 286 LEU A N 1
ATOM 2295 C CA . LEU A 1 286 ? -1.910 2.230 -12.254 1.00 91.94 286 LEU A CA 1
ATOM 2296 C C . LEU A 1 286 ? -0.967 3.258 -11.601 1.00 91.94 286 LEU A C 1
ATOM 2298 O O . LEU A 1 286 ? -0.351 4.046 -12.319 1.00 91.94 286 LEU A O 1
ATOM 2302 N N . SER A 1 287 ? -0.786 3.231 -10.276 1.00 93.31 287 SER A N 1
ATOM 2303 C CA . SER A 1 287 ? 0.179 4.099 -9.586 1.00 93.31 287 SER A CA 1
ATOM 2304 C C . SER A 1 287 ? 1.619 3.819 -10.001 1.00 93.31 287 SER A C 1
ATOM 2306 O O . SER A 1 287 ? 2.378 4.761 -10.234 1.00 93.31 287 SER A O 1
ATOM 2308 N N . GLY A 1 288 ? 2.009 2.553 -10.131 1.00 94.69 288 GLY A N 1
ATOM 2309 C CA . GLY A 1 288 ? 3.332 2.151 -10.586 1.00 94.69 288 GLY A CA 1
ATOM 2310 C C . GLY A 1 288 ? 3.573 2.510 -12.040 1.00 94.69 288 GLY A C 1
ATOM 2311 O O . GLY A 1 288 ? 4.648 3.008 -12.360 1.00 94.69 288 GLY A O 1
ATOM 2312 N N . LYS A 1 289 ? 2.562 2.361 -12.904 1.00 94.94 289 LYS A N 1
ATOM 2313 C CA . LYS A 1 289 ? 2.600 2.818 -14.304 1.00 94.94 289 LYS A CA 1
ATOM 2314 C C . LYS A 1 289 ? 2.861 4.323 -14.389 1.00 94.94 289 LYS A C 1
ATOM 2316 O O . LYS A 1 289 ? 3.751 4.748 -15.123 1.00 94.94 289 LY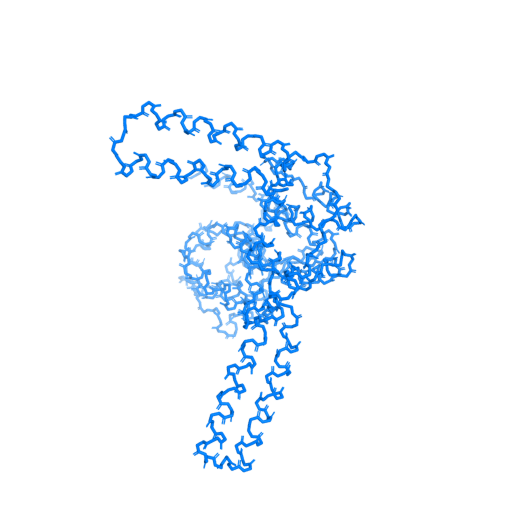S A O 1
ATOM 2321 N N . LEU A 1 290 ? 2.135 5.122 -13.605 1.00 92.88 290 LEU A N 1
ATOM 2322 C CA . LEU A 1 290 ? 2.318 6.577 -13.539 1.00 92.88 290 LEU A CA 1
ATOM 2323 C C . LEU A 1 290 ? 3.675 6.968 -12.937 1.00 92.88 290 LEU A C 1
ATOM 2325 O O . LEU A 1 290 ? 4.336 7.873 -13.440 1.00 92.88 290 LEU A O 1
ATOM 2329 N N . THR A 1 291 ? 4.113 6.265 -11.892 1.00 95.12 291 THR A N 1
ATOM 2330 C CA . THR A 1 291 ? 5.412 6.504 -11.246 1.00 95.12 291 THR A CA 1
ATOM 2331 C C . THR A 1 291 ? 6.562 6.191 -12.203 1.00 95.12 291 THR A C 1
ATOM 2333 O O . THR A 1 291 ? 7.468 7.004 -12.371 1.00 95.12 291 THR A O 1
ATOM 2336 N N . LEU A 1 292 ? 6.499 5.049 -12.895 1.00 95.38 292 LEU A N 1
ATOM 2337 C CA . LEU A 1 292 ? 7.479 4.659 -13.905 1.00 95.38 292 LEU A CA 1
ATOM 2338 C C . LEU A 1 292 ? 7.524 5.674 -15.052 1.00 95.38 292 LEU A C 1
ATOM 2340 O O . LEU A 1 292 ? 8.609 6.049 -15.483 1.00 95.38 292 LEU A O 1
ATOM 2344 N N . ALA A 1 293 ? 6.368 6.163 -15.506 1.00 94.19 293 ALA A N 1
ATOM 2345 C CA . ALA A 1 293 ? 6.295 7.196 -16.534 1.00 94.19 293 ALA A CA 1
ATOM 2346 C C . ALA A 1 293 ? 6.913 8.527 -16.079 1.00 94.19 293 ALA A C 1
ATOM 2348 O O . ALA A 1 293 ? 7.645 9.155 -16.843 1.00 94.19 293 ALA A O 1
ATOM 2349 N N . GLY A 1 294 ? 6.672 8.949 -14.835 1.00 92.50 294 GLY A N 1
ATOM 2350 C CA . GLY A 1 294 ? 7.264 10.174 -14.295 1.00 92.50 294 GLY A CA 1
ATOM 2351 C C . GLY A 1 294 ? 8.775 10.073 -14.057 1.00 92.50 294 GLY A C 1
ATOM 2352 O O . GLY A 1 294 ? 9.481 11.069 -14.189 1.00 92.50 294 GLY A O 1
ATOM 2353 N N . PHE A 1 295 ? 9.292 8.874 -13.779 1.00 96.44 295 PHE A N 1
ATOM 2354 C CA . PHE A 1 295 ? 10.722 8.622 -13.574 1.00 96.44 295 PHE A CA 1
ATOM 2355 C C . PHE A 1 295 ? 11.447 8.013 -14.779 1.00 96.44 295 PHE A C 1
ATOM 2357 O O . PHE A 1 295 ? 12.611 7.642 -14.651 1.00 96.44 295 PHE A O 1
ATOM 2364 N N . GLN A 1 296 ? 10.805 7.916 -15.944 1.00 95.75 296 GLN A N 1
ATOM 2365 C CA . GLN A 1 296 ? 11.268 7.082 -17.060 1.00 95.75 296 GLN A CA 1
ATOM 2366 C C . GLN A 1 296 ? 12.724 7.326 -17.496 1.00 95.75 296 GLN A C 1
ATOM 2368 O O . GLN A 1 296 ? 13.439 6.364 -17.757 1.00 95.75 296 GLN A O 1
ATOM 2373 N N . GLU A 1 297 ? 13.191 8.578 -17.515 1.00 93.44 297 GLU A N 1
ATOM 2374 C CA . GLU A 1 297 ? 14.568 8.916 -17.908 1.00 93.44 297 GLU A CA 1
ATOM 2375 C C . GLU A 1 297 ? 15.601 8.419 -16.882 1.00 93.44 297 GLU A C 1
ATOM 2377 O O . GLU A 1 297 ? 16.579 7.756 -17.237 1.00 93.44 297 GLU A O 1
ATOM 2382 N N . ASP A 1 298 ? 15.372 8.678 -15.590 1.00 94.69 298 ASP A N 1
ATOM 2383 C CA . ASP A 1 298 ? 16.269 8.212 -14.523 1.00 94.69 298 ASP A CA 1
ATOM 2384 C C . ASP A 1 298 ? 16.166 6.690 -14.348 1.00 94.69 298 ASP A C 1
ATOM 2386 O O . ASP A 1 298 ? 17.170 6.015 -14.120 1.00 94.69 298 ASP A O 1
ATOM 2390 N N . PHE A 1 299 ? 14.972 6.120 -14.537 1.00 95.44 299 PHE A N 1
ATOM 2391 C CA . PHE A 1 299 ? 14.765 4.676 -14.555 1.00 95.44 299 PHE A CA 1
ATOM 2392 C C . PHE A 1 299 ? 15.595 4.013 -15.649 1.00 95.44 299 PHE A C 1
ATOM 2394 O O . PHE A 1 299 ? 16.322 3.058 -15.378 1.00 95.44 299 PHE A O 1
ATOM 2401 N N . LEU A 1 300 ? 15.544 4.545 -16.868 1.00 92.94 300 LEU A N 1
ATOM 2402 C CA . LEU A 1 300 ? 16.288 4.028 -18.007 1.00 92.94 300 LEU A CA 1
ATOM 2403 C C . LEU A 1 300 ? 17.804 4.130 -17.804 1.00 92.94 300 LEU A C 1
ATOM 2405 O O . LEU A 1 300 ? 18.531 3.157 -18.027 1.00 92.94 300 LEU A O 1
ATOM 2409 N N . TYR A 1 301 ? 18.271 5.283 -17.318 1.00 90.88 301 TYR A N 1
ATOM 2410 C CA . TYR A 1 301 ? 19.671 5.497 -16.955 1.00 90.88 301 TYR A CA 1
ATOM 2411 C C . TYR A 1 301 ? 20.156 4.466 -15.922 1.00 90.88 301 TYR A C 1
ATOM 2413 O O . TYR A 1 301 ? 21.242 3.895 -16.056 1.00 90.88 301 TYR A O 1
ATOM 2421 N N . ARG A 1 302 ? 19.332 4.173 -14.911 1.00 91.12 302 ARG A N 1
ATOM 2422 C CA . ARG A 1 302 ? 19.640 3.204 -13.847 1.00 91.12 302 ARG A CA 1
ATOM 2423 C C . ARG A 1 302 ? 19.558 1.762 -14.295 1.00 91.12 302 ARG A C 1
ATOM 2425 O O . ARG A 1 302 ? 20.391 0.957 -13.879 1.00 91.12 302 ARG A O 1
ATOM 2432 N N . LEU A 1 303 ? 18.596 1.433 -15.150 1.00 90.31 303 LEU A N 1
ATOM 2433 C CA . LEU A 1 303 ? 18.434 0.098 -15.711 1.00 90.31 303 LEU A CA 1
ATOM 2434 C C . LEU A 1 303 ? 19.706 -0.329 -16.453 1.00 90.31 303 LEU A C 1
ATOM 2436 O O . LEU A 1 303 ? 20.216 -1.424 -16.216 1.00 90.31 303 LEU A O 1
ATOM 2440 N N . GLY A 1 304 ? 20.285 0.570 -17.258 1.00 83.50 304 GLY A N 1
ATOM 2441 C CA . GLY A 1 304 ? 21.558 0.331 -17.948 1.00 83.50 304 GLY A CA 1
ATOM 2442 C C . GLY A 1 304 ? 22.755 0.102 -17.012 1.00 83.50 304 GLY A C 1
ATOM 2443 O O . GLY A 1 304 ? 23.738 -0.518 -17.413 1.00 83.50 304 GLY A O 1
ATOM 2444 N N . ARG A 1 305 ? 22.665 0.555 -15.757 1.00 85.69 305 ARG A N 1
ATOM 2445 C CA . ARG A 1 305 ? 23.721 0.466 -14.734 1.00 85.69 305 ARG A CA 1
ATOM 2446 C C . ARG A 1 305 ? 23.466 -0.609 -13.675 1.00 85.69 305 ARG A C 1
ATOM 2448 O O . ARG A 1 305 ? 24.235 -0.700 -12.725 1.00 85.69 305 ARG A O 1
ATOM 2455 N N . ALA A 1 306 ? 22.404 -1.405 -13.821 1.00 85.19 306 ALA A N 1
ATOM 2456 C CA . ALA A 1 306 ? 21.948 -2.357 -12.802 1.00 85.19 306 ALA A CA 1
ATOM 2457 C C . ALA A 1 306 ? 21.683 -1.701 -11.426 1.00 85.19 306 ALA A C 1
ATOM 2459 O O . ALA A 1 306 ? 21.864 -2.311 -10.378 1.00 85.19 306 ALA A O 1
ATOM 2460 N N . GLU A 1 307 ? 21.225 -0.447 -11.439 1.00 89.12 307 GLU A N 1
ATOM 2461 C CA . GLU A 1 307 ? 20.911 0.360 -10.253 1.00 89.12 307 GLU A CA 1
ATOM 2462 C C . GLU A 1 307 ? 19.404 0.353 -9.919 1.00 89.12 307 GLU A C 1
ATOM 2464 O O . GLU A 1 307 ? 18.910 1.259 -9.253 1.00 89.12 307 GLU A O 1
ATOM 2469 N N . VAL A 1 308 ? 18.654 -0.640 -10.402 1.00 91.44 308 VAL A N 1
ATOM 2470 C CA . VAL A 1 308 ? 17.221 -0.820 -10.112 1.00 91.44 308 VAL A CA 1
ATOM 2471 C C . VAL A 1 308 ? 17.066 -1.873 -9.024 1.00 91.44 308 VAL A C 1
ATOM 2473 O O . VAL A 1 308 ? 17.797 -2.864 -9.021 1.00 91.44 308 VAL A O 1
ATOM 2476 N N . ASN A 1 309 ? 16.106 -1.683 -8.115 1.00 92.00 309 ASN A N 1
ATOM 2477 C CA . ASN A 1 309 ? 15.801 -2.681 -7.097 1.00 92.00 309 ASN A CA 1
ATOM 2478 C C . ASN A 1 309 ? 15.594 -4.080 -7.730 1.00 92.00 309 ASN A C 1
ATOM 2480 O O . ASN A 1 309 ? 14.716 -4.231 -8.587 1.00 92.00 309 ASN A O 1
ATOM 2484 N N . PRO A 1 310 ? 16.349 -5.116 -7.310 1.00 88.50 310 PRO A N 1
ATOM 2485 C CA . PRO A 1 310 ? 16.287 -6.432 -7.944 1.00 88.50 310 PRO A CA 1
ATOM 2486 C C . PRO A 1 310 ? 14.903 -7.084 -7.889 1.00 88.50 310 PRO A C 1
ATOM 2488 O O . PRO A 1 310 ? 14.489 -7.715 -8.857 1.00 88.50 310 PRO A O 1
ATOM 2491 N N . SER A 1 311 ? 14.161 -6.899 -6.789 1.00 89.38 311 SER A N 1
ATOM 2492 C CA . SER A 1 311 ? 12.811 -7.457 -6.639 1.00 89.38 311 SER A CA 1
ATOM 2493 C C . SER A 1 311 ? 11.861 -6.889 -7.692 1.00 89.38 311 SER A C 1
ATOM 2495 O O . SER A 1 311 ? 11.118 -7.640 -8.323 1.00 89.38 311 SER A O 1
ATOM 2497 N N . PHE A 1 312 ? 11.920 -5.575 -7.926 1.00 93.25 312 PHE A N 1
ATOM 2498 C CA . PHE A 1 312 ? 11.104 -4.938 -8.953 1.00 93.25 312 PHE A CA 1
ATOM 2499 C C . PHE A 1 312 ? 11.570 -5.312 -10.363 1.00 93.25 312 PHE A C 1
ATOM 2501 O O . PHE A 1 312 ? 10.748 -5.700 -11.189 1.00 93.25 312 PHE A O 1
ATOM 2508 N N . LEU A 1 313 ? 12.883 -5.285 -10.624 1.00 91.75 313 LEU A N 1
ATOM 2509 C CA . LEU A 1 313 ? 13.441 -5.645 -11.929 1.00 91.75 313 LEU A CA 1
ATOM 2510 C C . LEU A 1 313 ? 13.038 -7.062 -12.357 1.00 91.75 313 LEU A C 1
ATOM 2512 O O . LEU A 1 313 ? 12.645 -7.265 -13.503 1.00 91.75 313 LEU A O 1
ATOM 2516 N N . MET A 1 314 ? 13.067 -8.027 -11.434 1.00 87.06 314 MET A N 1
ATOM 2517 C CA . MET A 1 314 ? 12.599 -9.389 -11.700 1.00 87.06 314 MET A CA 1
ATOM 2518 C C . MET A 1 314 ? 11.135 -9.417 -12.129 1.00 87.06 314 MET A C 1
ATOM 2520 O O . MET A 1 314 ? 10.793 -10.071 -13.112 1.00 87.06 314 MET A O 1
ATOM 2524 N N . LYS A 1 315 ? 10.264 -8.704 -11.414 1.00 91.94 315 LYS A N 1
ATOM 2525 C CA . LYS A 1 315 ? 8.837 -8.671 -11.734 1.00 91.94 315 LYS A CA 1
ATOM 2526 C C . LYS A 1 315 ? 8.536 -7.908 -13.019 1.00 91.94 315 LYS A C 1
ATOM 2528 O O . LYS A 1 315 ? 7.647 -8.313 -13.755 1.00 91.94 315 LYS A O 1
ATOM 2533 N N . LEU A 1 316 ? 9.327 -6.898 -13.374 1.00 92.12 316 LEU A N 1
ATOM 2534 C CA . LEU A 1 316 ? 9.204 -6.239 -14.675 1.00 92.12 316 LEU A CA 1
ATOM 2535 C C . LEU A 1 316 ? 9.397 -7.207 -15.847 1.00 92.12 316 LEU A C 1
ATOM 2537 O O . LEU A 1 316 ? 8.712 -7.070 -16.858 1.00 92.12 316 LEU A O 1
ATOM 2541 N N . THR A 1 317 ? 10.249 -8.229 -15.702 1.00 90.38 317 THR A N 1
ATOM 2542 C CA . THR A 1 317 ? 10.412 -9.254 -16.750 1.00 90.38 317 THR A CA 1
ATOM 2543 C C . THR A 1 317 ? 9.146 -10.082 -16.993 1.00 90.38 317 THR A C 1
ATOM 2545 O O . THR A 1 317 ? 8.995 -10.655 -18.069 1.00 90.38 317 THR A O 1
ATOM 2548 N N . THR A 1 318 ? 8.215 -10.134 -16.031 1.00 90.38 318 THR A N 1
ATOM 2549 C CA . THR A 1 318 ? 6.944 -10.862 -16.176 1.00 90.38 318 THR A CA 1
ATOM 2550 C C . THR A 1 318 ? 5.821 -9.998 -16.743 1.00 90.38 318 THR A C 1
ATOM 2552 O O . THR A 1 318 ? 4.787 -10.540 -17.116 1.00 90.38 318 THR A O 1
ATOM 2555 N N . VAL A 1 319 ? 6.017 -8.678 -16.837 1.00 93.00 319 VAL A N 1
ATOM 2556 C CA . VAL A 1 319 ? 5.021 -7.706 -17.328 1.00 93.00 319 VAL A CA 1
ATOM 2557 C C . VAL A 1 319 ? 5.540 -6.889 -18.517 1.00 93.00 319 VAL A C 1
ATOM 2559 O O . VAL A 1 319 ? 5.104 -5.767 -18.754 1.00 93.00 319 VAL A O 1
ATOM 2562 N N . ILE A 1 320 ? 6.461 -7.448 -19.309 1.00 93.94 320 ILE A N 1
ATOM 2563 C CA . ILE A 1 320 ? 6.955 -6.818 -20.548 1.00 93.94 320 ILE A CA 1
ATOM 2564 C C . ILE A 1 320 ? 5.809 -6.411 -21.496 1.00 93.94 320 ILE A C 1
ATOM 2566 O O . ILE A 1 320 ? 5.851 -5.281 -21.985 1.00 93.94 320 ILE A O 1
ATOM 2570 N N . PRO A 1 321 ? 4.748 -7.225 -21.705 1.00 93.50 321 PRO A N 1
ATOM 2571 C CA . PRO A 1 321 ? 3.611 -6.806 -22.528 1.00 93.50 321 PRO A CA 1
ATOM 2572 C C . PRO A 1 321 ? 2.936 -5.513 -22.044 1.00 93.50 321 PRO A C 1
ATOM 2574 O O . PRO A 1 321 ? 2.522 -4.697 -22.867 1.00 93.50 321 PRO A O 1
ATOM 2577 N N . ASP A 1 322 ? 2.865 -5.282 -20.729 1.00 92.12 322 ASP A N 1
ATOM 2578 C CA . ASP A 1 322 ? 2.322 -4.041 -20.167 1.00 92.12 322 ASP A CA 1
ATOM 2579 C C . ASP A 1 322 ? 3.216 -2.843 -20.504 1.00 92.12 322 ASP A C 1
ATOM 2581 O O . ASP A 1 322 ? 2.707 -1.785 -20.876 1.00 92.12 322 ASP A O 1
ATOM 2585 N N . LEU A 1 323 ? 4.541 -3.012 -20.430 1.00 94.62 323 LEU A N 1
ATOM 2586 C CA . LEU A 1 323 ? 5.503 -1.972 -20.810 1.00 94.62 323 LEU A CA 1
ATOM 2587 C C . LEU A 1 323 ? 5.369 -1.612 -22.294 1.00 94.62 323 LEU A C 1
ATOM 2589 O O . LEU A 1 323 ? 5.312 -0.434 -22.637 1.00 94.62 323 LEU A O 1
ATOM 2593 N N . GLU A 1 324 ? 5.234 -2.608 -23.172 1.00 95.19 324 GLU A N 1
ATOM 2594 C CA . GLU A 1 324 ? 5.010 -2.382 -24.604 1.00 95.19 324 GLU A CA 1
ATOM 2595 C C . GLU A 1 324 ? 3.696 -1.638 -24.877 1.00 95.19 324 GLU A C 1
ATOM 2597 O O . GLU A 1 324 ? 3.635 -0.780 -25.758 1.00 95.19 324 GLU A O 1
ATOM 2602 N N . VAL A 1 325 ? 2.625 -1.944 -24.133 1.00 93.75 325 VAL A N 1
ATOM 2603 C CA . VAL A 1 325 ? 1.358 -1.199 -24.224 1.00 93.75 325 VAL A CA 1
ATOM 2604 C C . VAL A 1 325 ? 1.565 0.259 -23.816 1.00 93.75 325 VAL A C 1
ATOM 2606 O O . VAL A 1 325 ? 1.096 1.155 -24.519 1.00 93.75 325 VAL A O 1
ATOM 2609 N N . MET A 1 326 ? 2.280 0.517 -22.718 1.00 93.81 326 MET A N 1
ATOM 2610 C CA . MET A 1 326 ? 2.581 1.881 -22.271 1.00 93.81 326 MET A CA 1
ATOM 2611 C C . MET A 1 326 ? 3.421 2.650 -23.301 1.00 93.81 326 MET A C 1
ATOM 2613 O O . MET A 1 326 ? 3.158 3.827 -23.542 1.00 93.81 326 MET A O 1
ATOM 2617 N N . GLU A 1 327 ? 4.390 1.991 -23.937 1.00 94.81 327 GLU A N 1
ATOM 2618 C CA . GLU A 1 327 ? 5.217 2.563 -25.006 1.00 94.81 327 GLU A CA 1
ATOM 2619 C C . GLU A 1 327 ? 4.387 2.885 -26.257 1.00 94.81 327 GLU A C 1
ATOM 2621 O O . GLU A 1 327 ? 4.450 4.000 -26.776 1.00 94.81 327 GLU A O 1
ATOM 2626 N N . ARG A 1 328 ? 3.538 1.950 -26.712 1.00 94.00 328 ARG A N 1
ATOM 2627 C CA . ARG A 1 328 ? 2.634 2.169 -27.859 1.00 94.00 328 ARG A CA 1
ATOM 2628 C C . ARG A 1 328 ? 1.652 3.314 -27.621 1.00 94.00 328 ARG A C 1
ATOM 2630 O O . ARG A 1 328 ? 1.339 4.048 -28.554 1.00 94.00 328 ARG A O 1
ATOM 2637 N N . ASN A 1 329 ? 1.186 3.469 -26.385 1.00 89.12 329 ASN A N 1
ATOM 2638 C CA . ASN A 1 329 ? 0.250 4.523 -26.000 1.00 89.12 329 ASN A CA 1
ATOM 2639 C C . ASN A 1 329 ? 0.938 5.873 -25.722 1.00 89.12 329 ASN A C 1
ATOM 2641 O O . ASN A 1 329 ? 0.255 6.840 -25.394 1.00 89.12 329 ASN A O 1
ATOM 2645 N N . GLY A 1 330 ? 2.269 5.953 -25.835 1.00 89.12 330 GLY A N 1
ATOM 2646 C CA . GLY A 1 330 ? 3.035 7.180 -25.605 1.00 89.12 330 GLY A CA 1
ATOM 2647 C C . GLY A 1 330 ? 3.183 7.574 -24.134 1.00 89.12 330 GLY A C 1
ATOM 2648 O O . GLY A 1 330 ? 3.574 8.701 -23.849 1.00 89.12 330 GLY A O 1
ATOM 2649 N N . LEU A 1 331 ? 2.880 6.669 -23.197 1.00 89.44 331 LEU A N 1
ATOM 2650 C CA . LEU A 1 331 ? 3.087 6.897 -21.765 1.00 89.44 331 LEU A CA 1
ATOM 2651 C C . LEU A 1 331 ? 4.562 6.708 -21.372 1.00 89.44 331 LEU A C 1
ATOM 2653 O O . LEU A 1 331 ? 5.071 7.429 -20.517 1.00 89.44 331 LEU A O 1
ATOM 2657 N N . LEU A 1 332 ? 5.251 5.762 -22.018 1.00 93.00 332 LEU A N 1
ATOM 2658 C CA . LEU A 1 332 ? 6.706 5.612 -21.951 1.00 93.00 332 LEU A CA 1
ATOM 2659 C C . LEU A 1 332 ? 7.312 6.012 -23.294 1.00 93.00 332 LEU A C 1
ATOM 2661 O O . LEU A 1 332 ? 6.990 5.432 -24.328 1.00 93.00 332 LEU A O 1
ATOM 2665 N N . THR A 1 333 ? 8.194 7.004 -23.280 1.00 94.81 333 THR A N 1
ATOM 2666 C CA . THR A 1 333 ? 8.830 7.559 -24.483 1.00 94.81 333 THR A CA 1
ATOM 2667 C C . THR A 1 333 ? 10.354 7.541 -24.424 1.00 94.81 333 THR A C 1
ATOM 2669 O O . THR A 1 333 ? 10.996 7.688 -25.464 1.00 94.81 333 THR A O 1
ATOM 2672 N N . ALA A 1 334 ? 10.930 7.360 -23.233 1.00 92.56 334 ALA A N 1
ATOM 2673 C CA . ALA A 1 334 ? 12.368 7.367 -23.010 1.00 92.56 334 ALA A CA 1
ATOM 2674 C C . ALA A 1 334 ? 13.075 6.251 -23.793 1.00 92.56 334 ALA A C 1
ATOM 2676 O O . ALA A 1 334 ? 12.602 5.112 -23.882 1.00 92.56 334 ALA A O 1
ATOM 2677 N N . LYS A 1 335 ? 14.237 6.593 -24.355 1.00 94.56 335 LYS A N 1
ATOM 2678 C CA . LYS A 1 335 ? 15.112 5.681 -25.097 1.00 94.56 335 LYS A CA 1
ATOM 2679 C C . LYS A 1 335 ? 16.560 5.899 -24.690 1.00 94.56 335 LYS A C 1
ATOM 2681 O O . LYS A 1 335 ? 16.967 7.028 -24.429 1.00 94.56 335 LYS A O 1
ATOM 2686 N N . ASN A 1 336 ? 17.334 4.817 -24.619 1.00 91.06 336 ASN A N 1
ATOM 2687 C CA . ASN A 1 336 ? 18.745 4.917 -24.265 1.00 91.06 336 ASN A CA 1
ATOM 2688 C C . ASN A 1 336 ? 19.553 5.475 -25.455 1.00 91.06 336 ASN A C 1
ATOM 2690 O O . ASN A 1 336 ? 19.008 5.734 -26.530 1.00 91.06 336 ASN A O 1
ATOM 2694 N N . SER A 1 337 ? 20.871 5.615 -25.292 1.00 88.88 337 SER A N 1
ATOM 2695 C CA . SER A 1 337 ? 21.770 6.074 -26.363 1.00 88.88 337 SER A CA 1
ATOM 2696 C C . SER A 1 337 ? 21.720 5.221 -27.636 1.00 88.88 337 SER A C 1
ATOM 2698 O O . SER A 1 337 ? 22.004 5.732 -28.715 1.00 88.88 337 SER A O 1
ATOM 2700 N N . ASP A 1 338 ? 21.335 3.947 -27.523 1.00 89.94 338 ASP A N 1
ATOM 2701 C CA . ASP A 1 338 ? 21.213 3.007 -28.643 1.00 89.94 338 ASP A CA 1
ATOM 2702 C C . ASP A 1 338 ? 19.803 3.005 -29.261 1.00 89.94 338 ASP A C 1
ATOM 2704 O O . ASP A 1 338 ? 19.501 2.194 -30.135 1.00 89.94 338 ASP A O 1
ATOM 2708 N N . GLY A 1 339 ? 18.909 3.881 -28.790 1.00 92.81 339 GLY A N 1
ATOM 2709 C CA . GLY A 1 339 ? 17.521 3.956 -29.235 1.00 92.81 339 GLY A CA 1
ATOM 2710 C C . GLY A 1 339 ? 16.611 2.856 -28.678 1.00 92.81 339 GLY A C 1
ATOM 2711 O O . GLY A 1 339 ? 15.480 2.730 -29.156 1.00 92.81 339 GLY A O 1
ATOM 2712 N N . LYS A 1 340 ? 17.067 2.080 -27.686 1.00 94.12 340 LYS A N 1
ATOM 2713 C CA . LYS A 1 340 ? 16.282 1.013 -27.051 1.00 94.12 340 LYS A CA 1
ATOM 2714 C C . LYS A 1 340 ? 15.298 1.566 -26.031 1.00 94.12 340 LYS A C 1
ATOM 2716 O O . LYS A 1 340 ? 15.647 2.447 -25.244 1.00 94.12 340 LYS A O 1
ATOM 2721 N N . THR A 1 341 ? 14.089 1.018 -26.037 1.00 95.94 341 THR A N 1
ATOM 2722 C CA . THR A 1 341 ? 13.036 1.338 -25.068 1.00 95.94 341 THR A CA 1
ATOM 2723 C C . THR A 1 341 ? 13.250 0.613 -23.734 1.00 95.94 341 THR A C 1
ATOM 2725 O O . THR A 1 341 ? 14.149 -0.224 -23.592 1.00 95.94 341 THR A O 1
ATOM 2728 N N . ILE A 1 342 ? 12.414 0.925 -22.739 1.00 94.69 342 ILE A N 1
ATOM 2729 C CA . ILE A 1 342 ? 12.453 0.268 -21.426 1.00 94.69 342 ILE A CA 1
ATOM 2730 C C . ILE A 1 342 ? 12.120 -1.222 -21.573 1.00 94.69 342 ILE A C 1
ATOM 2732 O O . ILE A 1 342 ? 12.852 -2.053 -21.035 1.00 94.69 342 ILE A O 1
ATOM 2736 N N . SER A 1 343 ? 11.074 -1.575 -22.330 1.00 96.12 343 SER A N 1
ATOM 2737 C CA . SER A 1 343 ? 10.665 -2.970 -22.555 1.00 96.12 343 SER A CA 1
ATOM 2738 C C . SER A 1 343 ? 11.796 -3.805 -23.165 1.00 96.12 343 SER A C 1
ATOM 2740 O O . SER A 1 343 ? 12.098 -4.895 -22.678 1.00 96.12 343 SER A O 1
ATOM 2742 N N . GLN A 1 344 ? 12.502 -3.254 -24.156 1.00 95.00 344 GLN A N 1
ATOM 2743 C CA . GLN A 1 344 ? 13.628 -3.909 -24.824 1.00 95.00 344 GLN A CA 1
ATOM 2744 C C . GLN A 1 344 ? 14.801 -4.164 -23.872 1.00 95.00 344 GLN A C 1
ATOM 2746 O O . GLN A 1 344 ? 15.386 -5.246 -23.880 1.00 95.00 344 GLN A O 1
ATOM 2751 N N . LEU A 1 345 ? 15.139 -3.202 -23.012 1.00 92.75 345 LEU A N 1
ATOM 2752 C CA . LEU A 1 345 ? 16.220 -3.381 -22.039 1.00 92.75 345 LEU A CA 1
ATOM 2753 C C . LEU A 1 345 ? 15.843 -4.348 -20.912 1.00 92.75 345 LEU A C 1
ATOM 2755 O O . LEU A 1 345 ? 16.692 -5.116 -20.459 1.00 92.75 345 LEU A O 1
ATOM 2759 N N . VAL A 1 346 ? 14.581 -4.350 -20.475 1.00 92.88 346 VAL A N 1
ATOM 2760 C CA . VAL A 1 346 ? 14.072 -5.349 -19.522 1.00 92.88 346 VAL A CA 1
ATOM 2761 C C . VAL A 1 346 ? 14.117 -6.750 -20.143 1.00 92.88 346 VAL A C 1
ATOM 2763 O O . VAL A 1 346 ? 14.548 -7.691 -19.475 1.00 92.88 346 VAL A O 1
ATOM 2766 N N . GLN A 1 347 ? 13.772 -6.897 -21.426 1.00 91.31 347 GLN A N 1
ATOM 2767 C CA . GLN A 1 347 ? 13.906 -8.164 -22.152 1.00 91.31 347 GLN A CA 1
ATOM 2768 C C . GLN A 1 347 ? 15.368 -8.637 -22.210 1.00 91.31 347 GLN A C 1
ATOM 2770 O O . GLN A 1 347 ? 15.648 -9.807 -21.965 1.00 91.31 347 GLN A O 1
ATOM 2775 N N . GLU A 1 348 ? 16.331 -7.739 -22.434 1.00 89.50 348 GLU A N 1
ATOM 2776 C CA . GLU A 1 348 ? 17.761 -8.089 -22.406 1.00 89.50 348 GLU A CA 1
ATOM 2777 C C . GLU A 1 348 ? 18.254 -8.530 -21.023 1.00 89.50 348 GLU A C 1
ATOM 2779 O O . GLU A 1 348 ? 19.192 -9.327 -20.909 1.00 89.50 348 GLU A O 1
ATOM 2784 N N . VAL A 1 349 ? 17.661 -8.006 -19.948 1.00 82.25 349 VAL A N 1
ATOM 2785 C CA . VAL A 1 349 ? 17.892 -8.529 -18.596 1.00 82.25 349 VAL A CA 1
ATOM 2786 C C . VAL A 1 349 ? 17.317 -9.941 -18.488 1.00 82.25 349 VAL A C 1
ATOM 2788 O O . VAL A 1 349 ? 18.054 -10.852 -18.116 1.00 82.25 349 VAL A O 1
ATOM 2791 N N . ALA A 1 350 ? 16.060 -10.151 -18.884 1.00 78.88 350 ALA A N 1
ATOM 2792 C CA . ALA A 1 350 ? 15.405 -11.459 -18.835 1.00 78.88 350 ALA A CA 1
ATOM 2793 C C . ALA A 1 350 ? 16.193 -12.539 -19.605 1.00 78.88 350 ALA A C 1
ATOM 2795 O O . ALA A 1 350 ? 16.454 -13.625 -19.084 1.00 78.88 350 ALA A O 1
ATOM 2796 N N . ASP A 1 351 ? 16.655 -12.217 -20.813 1.00 78.75 351 ASP A N 1
ATOM 2797 C CA . ASP A 1 351 ? 17.416 -13.131 -21.666 1.00 78.75 351 ASP A CA 1
ATOM 2798 C C . ASP A 1 351 ? 18.785 -13.488 -21.070 1.00 78.75 351 ASP A C 1
ATOM 2800 O O . ASP A 1 351 ? 19.268 -14.615 -21.228 1.00 78.75 351 ASP A O 1
ATOM 2804 N N . ARG A 1 352 ? 19.436 -12.540 -20.379 1.00 76.12 352 ARG A N 1
ATOM 2805 C CA . ARG A 1 352 ? 20.705 -12.789 -19.677 1.00 76.12 352 ARG A CA 1
ATOM 2806 C C . ARG A 1 352 ? 20.521 -13.744 -18.504 1.00 76.12 352 ARG A C 1
ATOM 2808 O O . ARG A 1 352 ? 21.367 -14.618 -18.316 1.00 76.12 352 ARG A O 1
ATOM 2815 N N . GLU A 1 353 ? 19.434 -13.604 -17.756 1.00 62.72 353 GLU A N 1
ATOM 2816 C CA . GLU A 1 353 ? 19.114 -14.482 -16.627 1.00 62.72 353 GLU A CA 1
ATOM 2817 C C . GLU A 1 353 ? 18.839 -15.918 -17.100 1.00 62.72 353 GLU A C 1
ATOM 2819 O O . GLU A 1 353 ? 19.432 -16.866 -16.581 1.00 62.72 353 GLU A O 1
ATOM 2824 N N . ILE A 1 354 ? 18.069 -16.078 -18.183 1.00 58.38 354 ILE A N 1
ATOM 2825 C CA . ILE A 1 354 ? 17.807 -17.386 -18.809 1.00 58.38 354 ILE A CA 1
ATOM 2826 C C . ILE A 1 354 ? 19.111 -18.041 -19.295 1.00 58.38 354 ILE A C 1
ATOM 2828 O O . ILE A 1 354 ? 19.362 -19.217 -19.022 1.00 58.38 354 ILE A O 1
ATOM 2832 N N . LYS A 1 355 ? 19.982 -17.288 -19.982 1.00 59.00 355 LYS A N 1
ATOM 2833 C CA . LYS A 1 355 ? 21.267 -17.799 -20.502 1.00 59.00 355 LYS A CA 1
ATOM 2834 C C . LYS A 1 355 ? 22.247 -18.227 -19.408 1.00 59.00 355 LYS A C 1
ATOM 2836 O O . LYS A 1 355 ? 23.125 -19.043 -19.676 1.00 59.00 355 LYS A O 1
ATOM 2841 N N . ARG A 1 356 ? 22.120 -17.695 -18.191 1.00 54.53 356 ARG A N 1
ATOM 2842 C CA . ARG A 1 356 ? 22.980 -18.043 -17.048 1.00 54.53 356 ARG A CA 1
ATOM 2843 C C . ARG A 1 356 ? 22.550 -19.319 -16.321 1.00 54.53 356 ARG A C 1
ATOM 2845 O O . ARG A 1 356 ? 23.192 -19.683 -15.341 1.00 54.53 356 ARG A O 1
ATOM 2852 N N . GLY A 1 357 ? 21.496 -20.001 -16.777 1.00 41.88 357 GLY A N 1
ATOM 2853 C CA . GLY A 1 357 ? 20.988 -21.208 -16.119 1.00 41.88 357 GLY A CA 1
ATOM 2854 C C . GLY A 1 357 ? 20.395 -20.935 -14.735 1.00 41.88 357 GLY A C 1
ATOM 2855 O O . GLY A 1 357 ? 20.127 -21.872 -13.985 1.00 41.88 357 GLY A O 1
ATOM 2856 N N . MET A 1 358 ? 20.182 -19.661 -14.392 1.00 45.91 358 MET A N 1
ATOM 2857 C CA . MET A 1 358 ? 19.449 -19.280 -13.199 1.00 45.91 358 MET A CA 1
ATOM 2858 C C . MET A 1 358 ? 17.972 -19.452 -13.530 1.00 45.91 358 MET A C 1
ATOM 2860 O O . MET A 1 358 ? 17.380 -18.681 -14.286 1.00 45.91 358 MET A O 1
ATOM 2864 N N . GLY A 1 359 ? 17.381 -20.528 -13.004 1.00 43.47 359 GLY A N 1
ATOM 2865 C CA . GLY A 1 359 ? 15.930 -20.641 -12.932 1.00 43.47 359 GLY A CA 1
ATOM 2866 C C . GLY A 1 359 ? 15.353 -19.394 -12.261 1.00 43.47 359 GLY A C 1
ATOM 2867 O O . GLY A 1 359 ? 16.066 -18.666 -11.575 1.00 43.47 359 GLY A O 1
ATOM 2868 N N . ARG A 1 360 ? 14.060 -19.137 -12.463 1.00 47.00 360 ARG A N 1
ATOM 2869 C CA . ARG A 1 360 ? 13.315 -17.976 -11.939 1.00 47.00 360 ARG A CA 1
ATOM 2870 C C . ARG A 1 360 ? 13.219 -17.932 -10.395 1.00 47.00 360 ARG A C 1
ATOM 2872 O O . ARG A 1 360 ? 12.168 -17.596 -9.861 1.00 47.00 360 ARG A O 1
ATOM 2879 N N . THR A 1 361 ? 14.248 -18.331 -9.657 1.00 46.88 361 THR A N 1
ATOM 2880 C CA . THR A 1 361 ? 14.253 -18.416 -8.201 1.00 46.88 361 THR A CA 1
ATOM 2881 C C . THR A 1 361 ? 15.053 -17.269 -7.591 1.00 46.88 361 THR A C 1
ATOM 2883 O O . THR A 1 361 ? 16.154 -16.920 -8.015 1.00 46.88 361 THR A O 1
ATOM 2886 N N . PHE A 1 362 ? 14.455 -16.687 -6.556 1.00 43.56 362 PHE A N 1
ATOM 2887 C CA . PHE A 1 362 ? 14.947 -15.567 -5.752 1.00 43.56 362 PHE A CA 1
ATOM 2888 C C . PHE A 1 362 ? 16.383 -15.775 -5.217 1.00 43.56 362 PHE A C 1
ATOM 2890 O O . PHE A 1 362 ? 17.166 -14.831 -5.120 1.00 43.56 362 PHE A O 1
ATOM 2897 N N . GLU A 1 363 ? 16.767 -17.027 -4.957 1.00 43.00 363 GLU A N 1
ATOM 2898 C CA . GLU A 1 363 ? 18.074 -17.419 -4.414 1.00 43.00 363 GLU A CA 1
ATOM 2899 C C . GLU A 1 363 ? 19.242 -17.225 -5.400 1.00 43.00 363 GLU A C 1
ATOM 2901 O O . GLU A 1 363 ? 20.334 -16.832 -4.986 1.00 43.00 363 GLU A O 1
ATOM 2906 N N . GLY A 1 364 ? 19.026 -17.417 -6.710 1.00 43.19 364 GLY A N 1
ATOM 2907 C CA . GLY A 1 364 ? 20.073 -17.212 -7.726 1.00 43.19 364 GLY A CA 1
ATOM 2908 C C . GLY A 1 364 ? 20.498 -15.743 -7.864 1.00 43.19 364 GLY A C 1
ATOM 2909 O O . GLY A 1 364 ? 21.648 -15.425 -8.180 1.00 43.19 364 GLY A O 1
ATOM 2910 N N . LEU A 1 365 ? 19.587 -14.824 -7.544 1.00 47.75 365 LEU A N 1
ATOM 2911 C CA . LEU A 1 365 ? 19.772 -13.387 -7.736 1.00 47.75 365 LEU A CA 1
ATOM 2912 C C . LEU A 1 365 ? 20.323 -12.668 -6.503 1.00 47.75 365 LEU A C 1
ATOM 2914 O O . LEU A 1 365 ? 21.131 -11.753 -6.673 1.00 47.75 365 LEU A O 1
ATOM 2918 N N . ILE A 1 366 ? 20.024 -13.128 -5.280 1.00 47.94 366 ILE A N 1
ATOM 2919 C CA . ILE A 1 366 ? 20.740 -12.672 -4.070 1.00 47.94 366 ILE A CA 1
ATOM 2920 C C . ILE A 1 366 ? 22.243 -12.953 -4.209 1.00 47.94 366 ILE A C 1
ATOM 2922 O O . ILE A 1 366 ? 23.066 -12.090 -3.900 1.00 47.94 366 ILE A O 1
ATOM 2926 N N . ALA A 1 367 ? 22.613 -14.110 -4.770 1.00 40.38 367 ALA A N 1
ATOM 2927 C CA . ALA A 1 367 ? 24.010 -14.448 -5.045 1.00 40.38 367 ALA A CA 1
ATOM 2928 C C . ALA A 1 367 ? 24.671 -13.504 -6.075 1.00 40.38 367 ALA A C 1
ATOM 2930 O O . ALA A 1 367 ? 25.877 -13.254 -6.010 1.00 40.38 367 ALA A O 1
ATOM 2931 N N . THR A 1 368 ? 23.891 -12.935 -6.998 1.00 42.41 368 THR A N 1
ATOM 2932 C CA . THR A 1 368 ? 24.375 -11.979 -8.008 1.00 42.41 368 THR A CA 1
ATOM 2933 C C . THR A 1 368 ? 24.485 -10.559 -7.442 1.00 42.41 368 THR A C 1
ATOM 2935 O O . THR A 1 368 ? 25.496 -9.894 -7.666 1.00 42.41 368 THR A O 1
ATOM 2938 N N . ALA A 1 369 ? 23.514 -10.110 -6.640 1.00 39.97 369 ALA A N 1
ATOM 2939 C CA . ALA A 1 369 ? 23.567 -8.817 -5.952 1.00 39.97 369 ALA A CA 1
ATOM 2940 C C . ALA A 1 369 ? 24.700 -8.753 -4.909 1.00 39.97 369 ALA A C 1
ATOM 2942 O O . ALA A 1 369 ? 25.328 -7.708 -4.746 1.00 39.97 369 ALA A O 1
ATOM 2943 N N . ALA A 1 370 ? 25.009 -9.876 -4.251 1.00 37.59 370 ALA A N 1
ATOM 2944 C CA . ALA A 1 370 ? 26.168 -9.992 -3.368 1.00 37.59 370 ALA A CA 1
ATOM 2945 C C . ALA A 1 370 ? 27.496 -9.874 -4.140 1.00 37.59 370 ALA A C 1
ATOM 2947 O O . ALA A 1 370 ? 28.382 -9.143 -3.714 1.00 37.59 370 ALA A O 1
ATOM 2948 N N . ARG A 1 371 ? 27.615 -10.504 -5.319 1.00 38.12 371 ARG A N 1
ATOM 2949 C CA . ARG A 1 371 ? 28.836 -10.438 -6.148 1.00 38.12 371 ARG A CA 1
ATOM 2950 C C . ARG A 1 371 ? 29.102 -9.077 -6.787 1.00 38.12 371 ARG A C 1
ATOM 2952 O O . ARG A 1 371 ? 30.258 -8.751 -7.016 1.00 38.12 371 ARG A O 1
ATOM 2959 N N . ILE A 1 372 ? 28.066 -8.293 -7.082 1.00 41.25 372 ILE A N 1
ATOM 2960 C CA . ILE A 1 372 ? 28.224 -6.932 -7.628 1.00 41.25 372 ILE A CA 1
ATOM 2961 C C . ILE A 1 372 ? 28.706 -5.946 -6.546 1.00 41.25 372 ILE A C 1
ATOM 2963 O O . ILE A 1 372 ? 29.241 -4.900 -6.880 1.00 41.25 372 ILE A O 1
ATOM 2967 N N . ARG A 1 373 ? 28.565 -6.277 -5.254 1.00 35.72 373 ARG A N 1
ATOM 2968 C CA . ARG A 1 373 ? 29.083 -5.465 -4.137 1.00 35.72 373 ARG A CA 1
ATOM 2969 C C . ARG A 1 373 ? 30.582 -5.647 -3.866 1.00 35.72 373 ARG A C 1
ATOM 2971 O O . ARG A 1 373 ? 31.152 -4.799 -3.186 1.00 35.72 373 ARG A O 1
ATOM 2978 N N . ASP A 1 374 ? 31.182 -6.720 -4.382 1.00 33.81 374 ASP A N 1
ATOM 2979 C CA . ASP A 1 374 ? 32.593 -7.090 -4.176 1.00 33.81 374 ASP A CA 1
ATOM 2980 C C . ASP A 1 374 ? 33.492 -6.772 -5.398 1.00 33.81 374 ASP A C 1
ATOM 2982 O O . ASP A 1 374 ? 34.648 -7.200 -5.452 1.00 33.81 374 ASP A O 1
ATOM 2986 N N . LEU A 1 375 ? 32.972 -6.014 -6.373 1.00 34.53 375 LEU A N 1
ATOM 2987 C CA . LEU A 1 375 ? 33.703 -5.381 -7.482 1.00 34.53 375 LEU A CA 1
ATOM 2988 C C . LEU A 1 375 ? 33.500 -3.866 -7.412 1.00 34.53 375 LEU A C 1
ATOM 2990 O O . LEU A 1 375 ? 34.459 -3.140 -7.758 1.00 34.53 375 LEU A O 1
#

Secondary structure (DSSP, 8-state):
-HHHHHHHHHHHHHHHHHHHTT--HHHHHHHHHHHHHHHHHHHHHHT-TT--PPPPPPHHHHHHHHHHHHHHHHHHHHHHHHHHHTT----HHHHHHHHHHHHHHHHHHHHT-SPPPPHHHHHHHHHHHHHHHTTS-SSPPPHHHHHHHHHHHHHTT-HHHHHHHHHHHHHTT-HHHHHHHTT--SSHHHHHHHIIIIIIIII---HHHHHHHHHHHHHHHHHHT-GGGTT-EEEETTEEEEPPHHHHHHHHHHHHTTS-HHHHHHH--GGGTEEE-TT--EEE-HHHHHHHHHTHHHHHHHHTTT-S-HHHHHHHTT-HHHHHHHHHTTS-----TTS--HHHHHHHHHHHHHHTT--S-HHHHHHHHHHHTT-

pLDDT: mean 72.99, std 20.97, range [32.28, 96.44]

Radius of gyration: 29.46 Å; chains: 1; bounding box: 75×63×81 Å

Sequence (375 aa):
MEGLLAKLVKINQQIATEKAQGKDTRALENLRDTQRSEWNKFQKKFIDPSGFERYQTTDDEKKKNLDSDTFQKTVQNAELEWNKVEGALLSDSEVKRAEQAVETHKTKAEQFQVAPRAYYATRTYRALEAVEEAKLPKHSMEYSEIHNLLDTAIRDKDFVRISSLMKKATKDYNDNEIFNAYGYGSGPAGAEQFRQDYLVGKVGMNEQASMALMSDINYMNEELGHNNTARMYGVKGGAYYLKSSEEQAASTANENLKQDSRRFIQTHNRLGYGYEDPDGTYNLDLSGKLTLAGFQEDFLYRLGRAEVNPSFLMKLTTVIPDLEVMERNGLLTAKNSDGKTISQLVQEVADREIKRGMGRTFEGLIATAARIRDL